Protein AF-A0A953KDL8-F1 (afdb_monomer)

Foldseek 3Di:
DVVVVVVVVVVVVVVVVVVVVVVVVCVVDVPPPVVVVVVVVVVVVVVVVVVVVVVVVVVVVVVVVVVVVVVVVVVVVVVVVVVVVVVVVVVVVVVVVVVVVPPCPDPPDDPPPPPDDDDDDDDDDDDDDDDDDDDDPPPDDDDDPDDDDDDDDDDDDDDDDDDDDDDDDPQDAPPVRHGPPPDDDDDDDPDDDDDDDDVVPPPPDDDDDDPDDPVVLLVVLLVVLLVCLVVVHDLVVSCVVSVDDSVVSVVSNVVSVVVVVVVVVVVVCVVPDPPPPPPDPPDDDPDDPDDPPDDDDDPDDPDDDDDD

Radius of gyration: 42.67 Å; Cα contacts (8 Å, |Δi|>4): 37; chains: 1; bounding box: 129×71×112 Å

Solvent-accessible surface area (backbone atoms only — not comparable to full-atom values): 20533 Å² total; per-residue (Å²): 115,69,70,62,56,55,52,51,52,52,51,53,52,52,50,52,50,51,51,49,49,51,52,51,49,52,68,74,53,77,70,66,69,65,59,50,53,53,49,50,49,50,52,51,50,50,52,53,49,49,52,49,51,52,51,52,52,49,54,51,49,53,51,51,53,50,52,49,52,51,50,55,48,52,52,52,53,49,53,53,49,50,56,50,50,53,52,53,51,51,55,50,49,53,51,50,51,51,58,70,70,52,68,82,72,75,94,77,80,85,88,82,79,88,78,88,81,76,92,73,86,78,78,91,74,80,90,75,86,85,75,80,85,73,85,80,78,78,79,74,82,80,76,83,83,80,75,86,76,83,85,78,88,74,83,89,79,87,81,82,93,77,94,79,81,95,78,77,86,75,80,62,56,48,100,83,72,47,78,62,74,80,75,76,76,83,77,84,73,85,77,78,88,76,84,90,83,68,75,85,76,72,75,81,79,82,89,82,86,75,97,55,59,72,70,55,54,52,53,54,44,52,52,53,47,50,52,41,52,74,72,66,56,56,69,70,60,48,31,73,72,59,72,51,58,70,67,60,52,52,52,50,51,52,52,51,54,51,50,52,51,51,50,51,51,51,53,52,51,61,73,66,50,77,82,74,78,74,74,75,74,78,76,81,77,88,76,76,81,81,70,93,79,75,76,91,81,76,87,76,82,78,80,80,80,84,84,130

pLDDT: mean 73.72, std 20.95, range [39.28, 98.56]

Secondary structure (DSSP, 8-state):
-HHHHHHHHHHHHHHHHHHHHHHHHHHH----HHHHHHHHHHHHHHHHHHHHHHHHHHHHHHHHHHHHHHHHHHHHHHHHHHHHHHHHHHHHHHHHHHHHHS------SSSSSSS------------------------PPPPP---PPP----------------------B-TTS-B-----------PPPPPP-SGGGTTTS--------HHHHHHHHHHHHHHHHHTT--HHHHHHHH---HHHHHHHHHHHHHHHHHHHHHHHHHHTS------PPP---TTPPP-TTS--------------

Nearest PDB structures (foldseek):
  2rn7-assembly1_A  TM=2.998E-01  e=9.753E+00  Shigella flexneri

Structure (mmCIF, N/CA/C/O backbone):
data_AF-A0A953KDL8-F1
#
_entry.id   AF-A0A953KDL8-F1
#
loop_
_atom_site.group_PDB
_atom_site.id
_atom_site.type_symbol
_atom_site.label_atom_id
_atom_site.label_alt_id
_atom_site.label_comp_id
_atom_site.label_asym_id
_atom_site.label_entity_id
_atom_site.label_seq_id
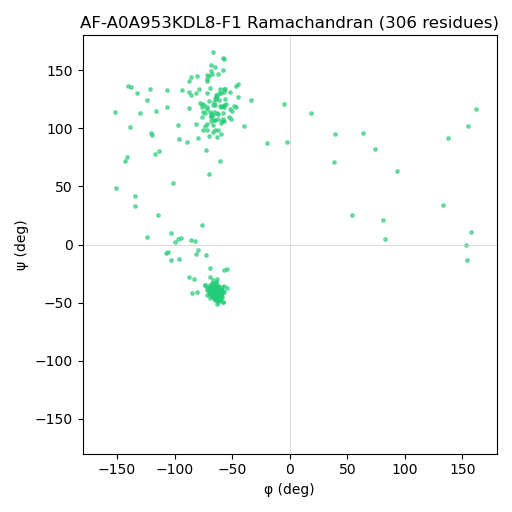_atom_site.pdbx_PDB_ins_code
_atom_site.Cartn_x
_atom_site.Cartn_y
_atom_site.Cartn_z
_atom_site.occupancy
_atom_site.B_iso_or_equiv
_atom_site.auth_seq_id
_atom_site.auth_comp_id
_atom_site.auth_asym_id
_atom_site.auth_atom_id
_atom_site.pdbx_PDB_model_num
ATOM 1 N N . MET A 1 1 ? 69.764 1.158 -28.272 1.00 66.81 1 MET A N 1
ATOM 2 C CA . MET A 1 1 ? 68.729 2.183 -28.008 1.00 66.81 1 MET A CA 1
ATOM 3 C C . MET A 1 1 ? 67.891 2.470 -29.250 1.00 66.81 1 MET A C 1
ATOM 5 O O . MET A 1 1 ? 66.681 2.552 -29.115 1.00 66.81 1 MET A O 1
ATOM 9 N N . GLU A 1 2 ? 68.480 2.469 -30.449 1.00 82.69 2 GLU A N 1
ATOM 10 C CA . GLU A 1 2 ? 67.776 2.738 -31.720 1.00 82.69 2 GLU A CA 1
ATOM 11 C C . GLU A 1 2 ? 66.586 1.803 -32.025 1.00 82.69 2 GLU A C 1
ATOM 13 O O . GLU A 1 2 ? 65.555 2.248 -32.517 1.00 82.69 2 GLU A O 1
ATOM 18 N N . GLN A 1 3 ? 66.655 0.515 -31.664 1.00 86.00 3 GLN A N 1
ATOM 19 C CA . GLN A 1 3 ? 65.545 -0.424 -31.908 1.00 86.00 3 GLN A CA 1
ATOM 20 C C . GLN A 1 3 ? 64.256 -0.068 -31.148 1.00 86.00 3 GLN A C 1
ATOM 22 O O . GLN A 1 3 ? 63.163 -0.345 -31.631 1.00 86.00 3 GLN A O 1
ATOM 27 N N . ILE A 1 4 ? 64.362 0.565 -29.976 1.00 87.19 4 ILE A N 1
ATOM 28 C CA . ILE A 1 4 ? 63.191 0.931 -29.164 1.00 87.19 4 ILE A CA 1
ATOM 29 C C . ILE A 1 4 ? 62.457 2.122 -29.794 1.00 87.19 4 ILE A C 1
ATOM 31 O O . ILE A 1 4 ? 61.229 2.184 -29.757 1.00 87.19 4 ILE A O 1
ATOM 35 N N . GLU A 1 5 ? 63.194 3.048 -30.405 1.00 89.75 5 GLU A N 1
ATOM 36 C CA . GLU A 1 5 ? 62.628 4.224 -31.073 1.00 89.75 5 GLU A CA 1
ATOM 37 C C . GLU A 1 5 ? 61.912 3.843 -32.371 1.00 89.75 5 GLU A C 1
ATOM 39 O O . GLU A 1 5 ? 60.808 4.322 -32.630 1.00 89.75 5 GLU A O 1
ATOM 44 N N . ILE A 1 6 ? 62.472 2.894 -33.129 1.00 92.56 6 ILE A N 1
ATOM 45 C CA . ILE A 1 6 ? 61.852 2.373 -34.355 1.00 92.56 6 ILE A CA 1
ATOM 46 C C . ILE A 1 6 ? 60.517 1.677 -34.047 1.00 92.56 6 ILE A C 1
ATOM 48 O O . ILE A 1 6 ? 59.534 1.875 -34.762 1.00 92.56 6 ILE A O 1
ATOM 52 N N . ILE A 1 7 ? 60.447 0.897 -32.962 1.00 94.94 7 ILE A N 1
ATOM 53 C CA . ILE A 1 7 ? 59.210 0.201 -32.571 1.00 94.94 7 ILE A CA 1
ATOM 54 C C . ILE A 1 7 ? 58.126 1.198 -32.135 1.00 94.94 7 ILE A C 1
ATOM 56 O O . ILE A 1 7 ? 56.967 1.029 -32.511 1.00 94.94 7 ILE A O 1
ATOM 60 N N . LYS A 1 8 ? 58.483 2.261 -31.401 1.00 92.94 8 LYS A N 1
ATOM 61 C CA . LYS A 1 8 ? 57.526 3.317 -31.020 1.00 92.94 8 LYS A CA 1
ATOM 62 C C . LYS A 1 8 ? 56.940 4.020 -32.244 1.00 92.94 8 LYS A C 1
ATOM 64 O O . LYS A 1 8 ? 55.723 4.135 -32.348 1.00 92.94 8 LYS A O 1
ATOM 69 N N . LEU A 1 9 ? 57.788 4.389 -33.206 1.00 95.31 9 LEU A N 1
ATOM 70 C CA . LEU A 1 9 ? 57.345 5.018 -34.451 1.00 95.31 9 LEU A CA 1
ATOM 71 C C . LEU A 1 9 ? 56.371 4.116 -35.230 1.00 95.31 9 LEU A C 1
ATOM 73 O O . LEU A 1 9 ? 55.361 4.588 -35.746 1.00 95.31 9 LEU A O 1
ATOM 77 N N . ALA A 1 10 ? 56.641 2.809 -35.293 1.00 94.81 10 ALA A N 1
ATOM 78 C CA . ALA A 1 10 ? 55.764 1.859 -35.975 1.00 94.81 10 ALA A CA 1
ATOM 79 C C . ALA A 1 10 ? 54.379 1.747 -35.307 1.00 94.81 10 ALA A C 1
ATOM 81 O O . ALA A 1 10 ? 53.360 1.657 -35.999 1.00 94.81 10 ALA A O 1
ATOM 82 N N . ILE A 1 11 ? 54.325 1.789 -33.972 1.00 95.94 11 ILE A N 1
ATOM 83 C CA . ILE A 1 11 ? 53.065 1.782 -33.215 1.00 95.94 11 ILE A CA 1
ATOM 84 C C . ILE A 1 11 ? 52.273 3.067 -33.484 1.00 95.94 11 ILE A C 1
ATOM 86 O O . ILE A 1 11 ? 51.086 2.996 -33.790 1.00 95.94 11 ILE A O 1
ATOM 90 N N . ASP A 1 12 ? 52.923 4.229 -33.468 1.00 95.81 12 ASP A N 1
ATOM 91 C CA . ASP A 1 12 ? 52.238 5.504 -33.704 1.00 95.81 12 ASP A CA 1
ATOM 92 C C . ASP A 1 12 ? 51.696 5.609 -35.138 1.00 95.81 12 ASP A C 1
ATOM 94 O O . ASP A 1 12 ? 50.563 6.048 -35.353 1.00 95.81 12 ASP A O 1
ATOM 98 N N . VAL A 1 13 ? 52.456 5.134 -36.130 1.00 96.31 13 VAL A N 1
ATOM 99 C CA . VAL A 1 13 ? 52.016 5.111 -37.535 1.00 96.31 13 VAL A CA 1
ATOM 100 C C . VAL A 1 13 ? 50.843 4.151 -37.735 1.00 96.31 13 VAL A C 1
ATOM 102 O O . VAL A 1 13 ? 49.876 4.500 -38.413 1.00 96.31 13 VAL A O 1
ATOM 105 N N . THR A 1 14 ? 50.881 2.959 -37.135 1.00 96.06 14 THR A N 1
ATOM 106 C CA . THR A 1 14 ? 49.761 2.005 -37.226 1.00 96.06 14 THR A CA 1
ATOM 107 C C . THR A 1 14 ? 48.514 2.519 -36.508 1.00 96.06 14 THR A C 1
ATOM 109 O O . THR A 1 14 ? 47.402 2.363 -37.023 1.00 96.06 14 THR A O 1
ATOM 112 N N . LEU A 1 15 ? 48.679 3.218 -35.384 1.00 95.94 15 LEU A N 1
ATOM 113 C CA . LEU A 1 15 ? 47.581 3.854 -34.664 1.00 95.94 15 LEU A CA 1
ATOM 114 C C . LEU A 1 15 ? 46.963 4.989 -35.491 1.00 95.94 15 LEU A C 1
ATOM 116 O O . LEU A 1 15 ? 45.746 5.003 -35.680 1.00 95.94 15 LEU A O 1
ATOM 120 N N . ALA A 1 16 ? 47.782 5.856 -36.092 1.00 96.12 16 ALA A N 1
ATOM 121 C CA . ALA A 1 16 ? 47.316 6.906 -36.997 1.00 96.12 16 ALA A CA 1
ATOM 122 C C . ALA A 1 16 ? 46.578 6.334 -38.220 1.00 96.12 16 ALA A C 1
ATOM 124 O O . ALA A 1 16 ? 45.534 6.855 -38.617 1.00 96.12 16 ALA A O 1
ATOM 125 N N . PHE A 1 17 ? 47.068 5.228 -38.788 1.00 96.94 17 PHE A N 1
ATOM 126 C CA . PHE A 1 17 ? 46.436 4.582 -39.937 1.00 96.94 17 PHE A CA 1
ATOM 127 C C . PHE A 1 17 ? 45.102 3.921 -39.572 1.00 96.94 17 PHE A C 1
ATOM 129 O O . PHE A 1 17 ? 44.131 4.037 -40.319 1.00 96.94 17 PHE A O 1
ATOM 136 N N . SER A 1 18 ? 45.015 3.272 -38.406 1.00 95.00 18 SER A N 1
ATOM 137 C CA . SER A 1 18 ? 43.762 2.681 -37.920 1.00 95.00 18 SER A CA 1
ATOM 138 C C . SER A 1 18 ? 42.707 3.746 -37.604 1.00 95.00 18 SER A C 1
ATOM 140 O O . SER A 1 18 ? 41.543 3.577 -37.972 1.00 95.00 18 SER A O 1
ATOM 142 N N . LEU A 1 19 ? 43.119 4.881 -37.026 1.00 95.31 19 LEU A N 1
ATOM 143 C CA . LEU A 1 19 ? 42.255 6.035 -36.786 1.00 95.31 19 LEU A CA 1
ATOM 144 C C . LEU A 1 19 ? 41.773 6.643 -38.110 1.00 95.31 19 LEU A C 1
ATOM 146 O O . LEU A 1 19 ? 40.578 6.872 -38.292 1.00 95.31 19 LEU A O 1
ATOM 150 N N . GLY A 1 20 ? 42.686 6.840 -39.065 1.00 96.00 20 GLY A N 1
ATOM 151 C CA . GLY A 1 20 ? 42.367 7.337 -40.401 1.00 96.00 20 GLY A CA 1
ATOM 152 C C . GLY A 1 20 ? 41.395 6.421 -41.143 1.00 96.00 20 GLY A C 1
ATOM 153 O O . GLY A 1 20 ? 40.422 6.901 -41.723 1.00 96.00 20 GLY A O 1
ATOM 154 N N . TYR A 1 21 ? 41.598 5.104 -41.064 1.00 94.62 21 TYR A N 1
ATOM 155 C CA . TYR A 1 21 ? 40.696 4.111 -41.643 1.00 94.62 21 TYR A CA 1
ATOM 156 C C . TYR A 1 21 ? 39.319 4.116 -40.971 1.00 94.62 21 TYR A C 1
ATOM 158 O O . TYR A 1 21 ? 38.309 4.037 -41.668 1.00 94.62 21 TYR A O 1
ATOM 166 N N . LEU A 1 22 ? 39.250 4.252 -39.643 1.00 86.69 22 LEU A N 1
ATOM 167 C CA . LEU A 1 22 ? 37.987 4.349 -38.911 1.00 86.69 22 LEU A CA 1
ATOM 168 C C . LEU A 1 22 ? 37.210 5.611 -39.312 1.00 86.69 22 LEU A C 1
ATOM 170 O O . LEU A 1 22 ? 36.024 5.521 -39.627 1.00 86.69 22 LEU A O 1
ATOM 174 N N . CYS A 1 23 ? 37.886 6.759 -39.398 1.00 89.69 23 CYS A N 1
ATOM 175 C CA . CYS A 1 23 ? 37.302 8.008 -39.885 1.00 89.69 23 CYS A CA 1
ATOM 176 C C . CYS A 1 23 ? 36.815 7.874 -41.334 1.00 89.69 23 CYS A C 1
ATOM 178 O O . CYS A 1 23 ? 35.668 8.197 -41.629 1.00 89.69 23 CYS A O 1
ATOM 180 N N . LEU A 1 24 ? 37.631 7.326 -42.240 1.00 91.50 24 LEU A N 1
ATOM 181 C CA . LEU A 1 24 ? 37.232 7.087 -43.631 1.00 91.50 24 LEU A CA 1
ATOM 182 C C . LEU A 1 24 ? 36.053 6.119 -43.741 1.00 91.50 24 LEU A C 1
ATOM 184 O O . LEU A 1 24 ? 35.163 6.332 -44.559 1.00 91.50 24 LEU A O 1
ATOM 188 N N . ARG A 1 25 ? 36.014 5.072 -42.913 1.00 84.31 25 ARG A N 1
ATOM 189 C CA . ARG A 1 25 ? 34.905 4.116 -42.865 1.00 84.31 25 ARG A CA 1
ATOM 190 C C . ARG A 1 25 ? 33.617 4.772 -42.363 1.00 84.31 25 ARG A C 1
ATOM 192 O O . ARG A 1 25 ? 32.561 4.489 -42.923 1.00 84.31 25 ARG A O 1
ATOM 199 N N . LEU A 1 26 ? 33.709 5.661 -41.373 1.00 79.06 26 LEU A N 1
ATOM 200 C CA . LEU A 1 26 ? 32.586 6.460 -40.869 1.00 79.06 26 LEU A CA 1
ATOM 201 C C . LEU A 1 26 ? 32.072 7.462 -41.913 1.00 79.06 26 LEU A C 1
ATOM 203 O O . LEU A 1 26 ? 30.863 7.625 -42.047 1.00 79.06 26 LEU A O 1
ATOM 207 N N . LEU A 1 27 ? 32.962 8.089 -42.691 1.00 83.38 27 LEU A N 1
ATOM 208 C CA . LEU A 1 27 ? 32.565 8.992 -43.778 1.00 83.38 27 LEU A CA 1
ATOM 209 C C . LEU A 1 27 ? 31.972 8.245 -44.981 1.00 83.38 27 LEU A C 1
ATOM 211 O O . LEU A 1 27 ? 31.052 8.743 -45.623 1.00 83.38 27 LEU A O 1
ATOM 215 N N . ARG A 1 28 ? 32.514 7.069 -45.318 1.00 84.19 28 ARG A N 1
ATOM 216 C CA . ARG A 1 28 ? 32.158 6.333 -46.540 1.00 84.19 28 ARG A CA 1
ATOM 217 C C . ARG A 1 28 ? 30.891 5.495 -46.393 1.00 84.19 28 ARG A C 1
ATOM 219 O O . ARG A 1 28 ? 30.180 5.324 -47.376 1.00 84.19 28 ARG A O 1
ATOM 226 N N . ASN A 1 29 ? 30.594 5.023 -45.183 1.00 61.50 29 ASN A N 1
ATOM 227 C CA . ASN A 1 29 ? 29.337 4.358 -44.852 1.00 61.50 29 ASN A CA 1
ATOM 228 C C . ASN A 1 29 ? 28.576 5.184 -43.806 1.00 61.50 29 ASN A C 1
ATOM 230 O O . ASN A 1 29 ? 28.569 4.819 -42.626 1.00 61.50 29 ASN A O 1
ATOM 234 N N . PRO A 1 30 ? 27.910 6.281 -44.208 1.00 60.47 30 PRO A N 1
ATOM 235 C CA . PRO A 1 30 ? 26.973 6.963 -43.342 1.00 60.47 30 PRO A CA 1
ATOM 236 C C . PRO A 1 30 ? 25.716 6.093 -43.229 1.00 60.47 30 PRO A C 1
ATOM 238 O O . PRO A 1 30 ? 24.698 6.340 -43.868 1.00 60.47 30 PRO A O 1
ATOM 241 N N . SER A 1 31 ? 25.754 5.084 -42.363 1.00 56.41 31 SER A N 1
ATOM 242 C CA . SER A 1 31 ? 24.556 4.407 -41.864 1.00 56.41 31 SER A CA 1
ATOM 243 C C . SER A 1 31 ? 24.157 4.867 -40.443 1.00 56.41 31 SER A C 1
ATOM 245 O O . SER A 1 31 ? 23.984 4.011 -39.580 1.00 56.41 31 SER A O 1
ATOM 247 N N . PRO A 1 32 ? 23.983 6.181 -40.146 1.00 56.47 32 PRO A N 1
ATOM 248 C CA . PRO A 1 32 ? 23.439 6.654 -38.867 1.00 56.47 32 PRO A CA 1
ATOM 249 C C . PRO A 1 32 ? 21.894 6.702 -38.834 1.00 56.47 32 PRO A C 1
ATOM 251 O O . PRO A 1 32 ? 21.308 7.184 -37.868 1.00 56.47 32 PRO A O 1
ATOM 254 N N . ILE A 1 33 ? 21.201 6.251 -39.888 1.00 55.09 33 ILE A N 1
ATOM 255 C CA . ILE A 1 33 ? 19.740 6.430 -40.012 1.00 55.09 33 ILE A CA 1
ATOM 256 C C . ILE A 1 33 ? 18.949 5.291 -39.340 1.00 55.09 33 ILE A C 1
ATOM 258 O O . ILE A 1 33 ? 17.837 5.520 -38.870 1.00 55.09 33 ILE A O 1
ATOM 262 N N . SER A 1 34 ? 19.500 4.077 -39.238 1.00 55.56 34 SER A N 1
ATOM 263 C CA . SER A 1 34 ? 18.819 2.966 -38.551 1.00 55.56 34 SER A CA 1
ATOM 264 C C . SER A 1 34 ? 18.977 3.035 -37.031 1.00 55.56 34 SER A C 1
ATOM 266 O O . SER A 1 34 ? 17.994 2.869 -36.314 1.00 55.56 34 SER A O 1
ATOM 268 N N . THR A 1 35 ? 20.171 3.376 -36.534 1.00 63.88 35 THR A N 1
ATOM 269 C CA . THR A 1 35 ? 20.414 3.532 -35.091 1.00 63.88 35 THR A CA 1
ATOM 270 C C . THR A 1 35 ? 19.662 4.724 -34.509 1.00 63.88 35 THR A C 1
ATOM 272 O O . THR A 1 35 ? 19.198 4.645 -33.380 1.00 63.88 35 THR A O 1
ATOM 275 N N . SER A 1 36 ? 19.463 5.809 -35.266 1.00 76.44 36 SER A N 1
ATOM 276 C CA . SER A 1 36 ? 18.696 6.961 -34.775 1.00 76.44 36 SER A CA 1
ATOM 277 C C . SER A 1 36 ? 17.216 6.640 -34.549 1.00 76.44 36 SER A C 1
ATOM 279 O O . SER A 1 36 ? 16.646 7.126 -33.577 1.00 76.44 36 SER A O 1
ATOM 281 N N . ARG A 1 37 ? 16.600 5.776 -35.370 1.00 80.44 37 ARG A N 1
ATOM 282 C CA . ARG A 1 37 ? 15.213 5.323 -35.152 1.00 80.44 37 ARG A CA 1
ATOM 283 C C . ARG A 1 37 ? 15.083 4.410 -33.939 1.00 80.44 37 ARG A C 1
ATOM 285 O O . ARG A 1 37 ? 14.147 4.571 -33.162 1.00 80.44 37 ARG A O 1
ATOM 292 N N . GLU A 1 38 ? 16.014 3.479 -33.757 1.00 84.94 38 GLU A N 1
ATOM 293 C CA . GLU A 1 38 ? 16.034 2.612 -32.571 1.00 84.94 38 GLU A CA 1
ATOM 294 C C . GLU A 1 38 ? 16.299 3.414 -31.294 1.00 84.94 38 GLU A C 1
ATOM 296 O O . GLU A 1 38 ? 15.612 3.217 -30.294 1.00 84.94 38 GLU A O 1
ATOM 301 N N . LEU A 1 39 ? 17.221 4.380 -31.339 1.00 87.94 39 LEU A N 1
ATOM 302 C CA . LEU A 1 39 ? 17.479 5.297 -30.229 1.00 87.94 39 LEU A CA 1
ATOM 303 C C . LEU A 1 39 ? 16.261 6.170 -29.918 1.00 87.94 39 LEU A C 1
ATOM 305 O O . LEU A 1 39 ? 15.927 6.322 -28.751 1.00 87.94 39 LEU A O 1
ATOM 309 N N . GLN A 1 40 ? 15.552 6.681 -30.929 1.00 90.81 40 GLN A N 1
ATOM 310 C CA . GLN A 1 40 ? 14.301 7.420 -30.726 1.00 90.81 40 GLN A CA 1
ATOM 311 C C . GLN A 1 40 ? 13.203 6.542 -30.117 1.00 90.81 40 GLN A C 1
ATOM 313 O O . GLN A 1 40 ? 12.458 7.003 -29.254 1.00 90.81 40 GLN A O 1
ATOM 318 N N . HIS A 1 41 ? 13.105 5.275 -30.527 1.00 93.94 41 HIS A N 1
ATOM 319 C CA . HIS A 1 41 ? 12.150 4.336 -29.942 1.00 93.94 41 HIS A CA 1
ATOM 320 C C . HIS A 1 41 ? 12.499 4.016 -28.482 1.00 93.94 41 HIS A C 1
ATOM 322 O O . HIS A 1 41 ? 11.619 4.015 -27.622 1.00 93.94 41 HIS A O 1
ATOM 328 N N . LEU A 1 42 ? 13.780 3.786 -28.180 1.00 95.00 42 LEU A N 1
ATOM 329 C CA . LEU A 1 42 ? 14.258 3.585 -26.812 1.00 95.00 42 LEU A CA 1
ATOM 330 C C . LEU A 1 42 ? 14.033 4.828 -25.952 1.00 95.00 42 LEU A C 1
ATOM 332 O O . LEU A 1 42 ? 13.540 4.713 -24.836 1.00 95.00 42 LEU A O 1
ATOM 336 N N . GLU A 1 43 ? 14.322 6.015 -26.475 1.00 94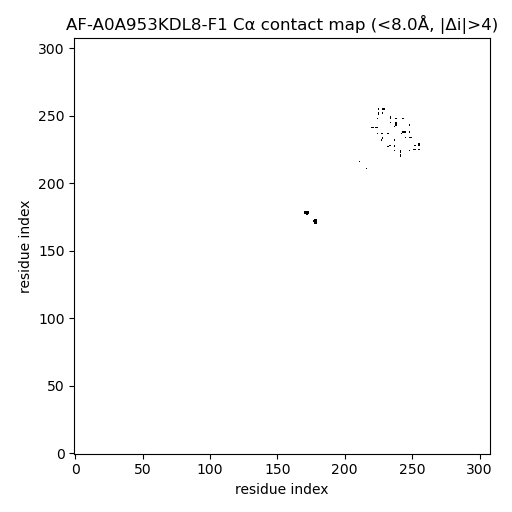.94 43 GLU A N 1
ATOM 337 C CA . GLU A 1 43 ? 14.075 7.276 -25.782 1.00 94.94 43 GLU A CA 1
ATOM 338 C C . GLU A 1 43 ? 12.579 7.478 -25.508 1.00 94.94 43 GLU A C 1
ATOM 340 O O . GLU A 1 43 ? 12.198 7.821 -24.389 1.00 94.94 43 GLU A O 1
ATOM 345 N N . GLY A 1 44 ? 11.717 7.198 -26.490 1.00 97.12 44 GLY A N 1
ATOM 346 C CA . GLY A 1 44 ? 10.266 7.228 -26.318 1.00 97.12 44 GLY A CA 1
ATOM 347 C C . GLY A 1 44 ? 9.787 6.241 -25.252 1.00 97.12 44 GLY A C 1
ATOM 348 O O . GLY A 1 44 ? 9.001 6.606 -24.378 1.00 97.12 44 GLY A O 1
ATOM 349 N N . SER A 1 45 ? 10.317 5.016 -25.265 1.00 97.56 45 SER A N 1
ATOM 350 C CA . SER A 1 45 ? 10.013 3.996 -24.260 1.00 97.56 45 SER A CA 1
ATOM 351 C C . SER A 1 45 ? 10.474 4.408 -22.861 1.00 97.56 45 SER A C 1
ATOM 353 O O . SER A 1 45 ? 9.744 4.194 -21.897 1.00 97.56 45 SER A O 1
ATOM 355 N N . LEU A 1 46 ? 11.660 5.009 -22.733 1.00 96.12 46 LEU A N 1
ATOM 356 C CA . LEU A 1 46 ? 12.182 5.490 -21.454 1.00 96.12 46 LEU A CA 1
ATOM 357 C C . LEU A 1 46 ? 11.348 6.652 -20.915 1.00 96.12 46 LEU A C 1
ATOM 359 O O . LEU A 1 46 ? 10.994 6.646 -19.740 1.00 96.12 46 LEU A O 1
ATOM 363 N N . ARG A 1 47 ? 10.972 7.614 -21.766 1.00 97.56 47 ARG A N 1
ATOM 364 C CA . ARG A 1 47 ? 10.086 8.721 -21.375 1.00 97.56 47 ARG A CA 1
ATOM 365 C C . ARG A 1 47 ? 8.722 8.207 -20.922 1.00 97.56 47 ARG A C 1
ATOM 367 O O . ARG A 1 47 ? 8.263 8.593 -19.855 1.00 97.56 47 ARG A O 1
ATOM 374 N N . SER A 1 48 ? 8.125 7.273 -21.665 1.00 97.88 48 SER A N 1
ATOM 375 C CA . SER A 1 48 ? 6.854 6.652 -21.275 1.00 97.88 48 SER A CA 1
ATOM 376 C C . SER A 1 48 ? 6.959 5.900 -19.947 1.00 97.88 48 SER A C 1
ATOM 378 O O . SER A 1 48 ? 6.029 5.953 -19.147 1.00 97.88 48 SER A O 1
ATOM 380 N N . LEU A 1 49 ? 8.070 5.201 -19.700 1.00 97.94 49 LEU A N 1
ATOM 381 C CA . LEU A 1 49 ? 8.286 4.482 -18.445 1.00 97.94 49 LEU A CA 1
ATOM 382 C C . LEU A 1 49 ? 8.458 5.445 -17.264 1.00 97.94 49 LEU A C 1
ATOM 384 O O . LEU A 1 49 ? 7.936 5.187 -16.183 1.00 97.94 49 LEU A O 1
ATOM 388 N N . ILE A 1 50 ? 9.153 6.566 -17.469 1.00 98.00 50 ILE A N 1
ATOM 389 C CA . ILE A 1 50 ? 9.296 7.627 -16.464 1.00 98.00 50 ILE A CA 1
ATOM 390 C C . ILE A 1 50 ? 7.935 8.274 -16.175 1.00 98.00 50 ILE A C 1
ATOM 392 O O . ILE A 1 50 ? 7.585 8.476 -15.012 1.00 98.00 50 ILE A O 1
ATOM 396 N N . ASP A 1 51 ? 7.134 8.554 -17.200 1.00 98.44 51 ASP A N 1
ATOM 397 C CA . ASP A 1 51 ? 5.789 9.107 -17.028 1.00 98.44 51 ASP A CA 1
ATOM 398 C C . ASP A 1 51 ? 4.873 8.138 -16.267 1.00 98.44 51 ASP A C 1
ATOM 400 O O . ASP A 1 51 ? 4.138 8.552 -15.370 1.00 98.44 51 ASP A O 1
ATOM 404 N N . GLU A 1 52 ? 4.952 6.839 -16.551 1.00 98.38 52 GLU A N 1
ATOM 405 C CA . GLU A 1 52 ? 4.183 5.828 -15.823 1.00 98.38 52 GLU A CA 1
ATOM 406 C C . GLU A 1 52 ? 4.655 5.691 -14.368 1.00 98.38 52 GLU A C 1
ATOM 408 O O . GLU A 1 52 ? 3.845 5.693 -13.440 1.00 98.38 52 GLU A O 1
ATOM 413 N N . ALA A 1 53 ? 5.971 5.667 -14.138 1.00 97.75 53 ALA A N 1
ATOM 414 C CA . ALA A 1 53 ? 6.543 5.617 -12.796 1.00 97.75 53 ALA A CA 1
ATOM 415 C C . ALA A 1 53 ? 6.172 6.857 -11.968 1.00 97.75 53 ALA A C 1
ATOM 417 O O . ALA A 1 53 ? 5.841 6.741 -10.788 1.00 97.75 53 ALA A O 1
ATOM 418 N N . THR A 1 54 ? 6.171 8.047 -12.575 1.00 98.44 54 THR A N 1
ATOM 419 C CA . THR A 1 54 ? 5.775 9.285 -11.888 1.00 98.44 54 THR A CA 1
ATOM 420 C C . THR A 1 54 ? 4.277 9.329 -11.597 1.00 98.44 54 THR A C 1
ATOM 422 O O . THR A 1 54 ? 3.889 9.776 -10.516 1.00 98.44 54 THR A O 1
ATOM 425 N N . ARG A 1 55 ? 3.420 8.827 -12.496 1.00 98.12 55 ARG A N 1
ATOM 426 C CA . ARG A 1 55 ? 1.974 8.683 -12.246 1.00 98.12 55 ARG A CA 1
ATOM 427 C C . ARG A 1 55 ? 1.688 7.689 -11.126 1.00 98.12 55 ARG A C 1
ATOM 429 O O . ARG A 1 55 ? 0.950 8.025 -10.202 1.00 98.12 55 ARG A O 1
ATOM 436 N N . SER A 1 56 ? 2.311 6.514 -11.173 1.00 98.00 56 SER A N 1
ATOM 437 C CA . SER A 1 56 ? 2.203 5.491 -10.129 1.00 98.00 56 SER A CA 1
ATOM 438 C C . SER A 1 56 ? 2.697 6.018 -8.776 1.00 98.00 56 SER A C 1
ATOM 440 O O . SER A 1 56 ? 2.006 5.893 -7.765 1.00 98.00 56 SER A O 1
ATOM 442 N N . GLY A 1 57 ? 3.831 6.726 -8.766 1.00 98.06 57 GLY A N 1
ATOM 443 C CA . GLY A 1 57 ? 4.367 7.372 -7.568 1.00 98.06 57 GLY A CA 1
ATOM 444 C C . GLY A 1 57 ? 3.414 8.406 -6.963 1.00 98.06 57 GLY A C 1
ATOM 445 O O . GLY A 1 57 ? 3.211 8.413 -5.750 1.00 98.06 57 GLY A O 1
ATOM 446 N N . ARG A 1 58 ? 2.768 9.239 -7.792 1.00 98.38 58 ARG A N 1
ATOM 447 C CA . ARG A 1 58 ? 1.743 10.191 -7.325 1.00 98.38 58 ARG A CA 1
ATOM 448 C C . ARG A 1 58 ? 0.523 9.477 -6.749 1.00 98.38 58 ARG A C 1
ATOM 450 O O . ARG A 1 58 ? 0.093 9.829 -5.659 1.00 98.38 58 ARG A O 1
ATOM 457 N N . ALA A 1 59 ? 0.021 8.445 -7.424 1.00 97.75 59 ALA A N 1
ATOM 458 C CA . ALA A 1 59 ? -1.129 7.679 -6.948 1.00 97.75 59 ALA A CA 1
ATOM 459 C C . ALA A 1 59 ? -0.862 7.004 -5.590 1.00 97.75 59 ALA A C 1
ATOM 461 O O . ALA A 1 59 ? -1.719 7.033 -4.706 1.00 97.75 59 ALA A O 1
ATOM 462 N N . LEU A 1 60 ? 0.332 6.434 -5.397 1.00 97.75 60 LEU A N 1
ATOM 463 C CA . LEU A 1 60 ? 0.744 5.861 -4.113 1.00 97.75 60 LEU A CA 1
ATOM 464 C C . LEU A 1 60 ? 0.877 6.929 -3.026 1.00 97.75 60 LEU A C 1
ATOM 466 O O . LEU A 1 60 ? 0.419 6.717 -1.904 1.00 97.75 60 LEU A O 1
ATOM 470 N N . ASN A 1 61 ? 1.459 8.084 -3.351 1.00 98.38 61 ASN A N 1
ATOM 471 C CA . ASN A 1 61 ? 1.566 9.191 -2.408 1.00 98.38 61 ASN A CA 1
ATOM 472 C C . ASN A 1 61 ? 0.180 9.693 -1.968 1.00 98.38 61 ASN A C 1
ATOM 474 O O . ASN A 1 61 ? -0.061 9.865 -0.777 1.00 98.38 61 ASN A O 1
ATOM 478 N N . ASP A 1 62 ? -0.764 9.830 -2.900 1.00 98.25 62 ASP A N 1
ATOM 479 C CA . ASP A 1 62 ? -2.142 10.219 -2.588 1.00 98.25 62 ASP A CA 1
ATOM 480 C C . ASP A 1 62 ? -2.834 9.190 -1.679 1.00 98.25 62 ASP A C 1
ATOM 482 O O . ASP A 1 62 ? -3.572 9.557 -0.763 1.00 98.25 62 ASP A O 1
ATOM 486 N N . GLN A 1 63 ? -2.586 7.893 -1.890 1.00 98.00 63 GLN A N 1
ATOM 487 C CA . GLN A 1 63 ? -3.093 6.839 -1.007 1.00 98.00 63 GLN A CA 1
ATOM 488 C C . GLN A 1 63 ? -2.480 6.904 0.395 1.00 98.00 63 GLN A C 1
ATOM 490 O O . GLN A 1 63 ? -3.199 6.711 1.376 1.00 98.00 63 GLN A O 1
ATOM 495 N N . LEU A 1 64 ? -1.178 7.178 0.504 1.00 98.25 64 LEU A N 1
ATOM 496 C CA . LEU A 1 64 ? -0.505 7.339 1.794 1.00 98.25 64 LEU A CA 1
ATOM 497 C C . LEU A 1 64 ? -1.053 8.540 2.560 1.00 98.25 64 LEU A C 1
ATOM 499 O O . LEU A 1 64 ? -1.368 8.400 3.738 1.00 98.25 64 LEU A O 1
ATOM 503 N N . VAL A 1 65 ? -1.251 9.674 1.884 1.00 98.50 65 VAL A N 1
ATOM 504 C CA . VAL A 1 65 ? -1.852 10.869 2.490 1.00 98.50 65 VAL A CA 1
ATOM 505 C C . VAL A 1 65 ? -3.265 10.567 2.988 1.00 98.50 65 VAL A C 1
ATOM 507 O O . VAL A 1 65 ? -3.578 10.881 4.131 1.00 98.50 65 VAL A O 1
ATOM 510 N N . ARG A 1 66 ? -4.100 9.885 2.191 1.00 98.38 66 ARG A N 1
ATOM 511 C CA . ARG A 1 66 ? -5.452 9.480 2.625 1.00 98.38 66 ARG A CA 1
ATOM 512 C C . ARG A 1 66 ? -5.418 8.570 3.852 1.00 98.38 66 ARG A C 1
ATOM 514 O O . ARG A 1 66 ? -6.140 8.805 4.815 1.00 98.38 66 ARG A O 1
ATOM 521 N N . ARG A 1 67 ? -4.543 7.559 3.852 1.00 98.12 67 ARG A N 1
ATOM 522 C CA . ARG A 1 67 ? -4.376 6.670 5.012 1.00 98.12 67 ARG A CA 1
ATOM 523 C C . ARG A 1 67 ? -3.889 7.425 6.242 1.00 98.12 67 ARG A C 1
ATOM 525 O O . ARG A 1 67 ? -4.352 7.137 7.339 1.00 98.12 67 ARG A O 1
ATOM 532 N N . GLN A 1 68 ? -2.986 8.387 6.074 1.00 98.38 68 GLN A N 1
ATOM 533 C CA . GLN A 1 68 ? -2.526 9.233 7.168 1.00 98.38 68 GLN A CA 1
ATOM 534 C C . GLN A 1 68 ? -3.680 10.056 7.747 1.00 98.38 68 GLN A C 1
ATOM 536 O O . GLN A 1 68 ? -3.884 10.029 8.957 1.00 98.38 68 GLN A O 1
ATOM 541 N N . THR A 1 69 ? -4.480 10.710 6.903 1.00 98.44 69 THR A N 1
ATOM 542 C CA . THR A 1 69 ? -5.637 11.488 7.369 1.00 98.44 69 THR A CA 1
ATOM 543 C C . THR A 1 69 ? -6.686 10.616 8.058 1.00 98.44 69 THR A C 1
ATOM 545 O O . THR A 1 69 ? -7.271 11.030 9.058 1.00 98.44 69 THR A O 1
ATOM 548 N N . ASP A 1 70 ? -6.894 9.386 7.579 1.00 98.38 70 ASP A N 1
ATOM 549 C CA . ASP A 1 70 ? -7.809 8.432 8.211 1.00 98.38 70 ASP A CA 1
ATOM 550 C C . ASP A 1 70 ? -7.292 7.993 9.591 1.00 98.38 70 ASP A C 1
ATOM 552 O O . ASP A 1 70 ? -8.061 7.940 10.551 1.00 98.38 70 ASP A O 1
ATOM 556 N N . MET A 1 71 ? -5.986 7.733 9.724 1.00 98.19 71 MET A N 1
ATOM 557 C CA . MET A 1 71 ? -5.366 7.413 11.015 1.00 98.19 71 MET A CA 1
ATOM 558 C C . MET A 1 71 ? -5.446 8.587 11.995 1.00 98.19 71 MET A C 1
ATOM 560 O O . MET A 1 71 ? -5.820 8.388 13.148 1.00 98.19 71 MET A O 1
ATOM 564 N N . GLU A 1 72 ? -5.148 9.810 11.552 1.00 98.56 72 GLU A N 1
ATOM 565 C CA . GLU A 1 72 ? -5.270 11.022 12.375 1.00 98.56 72 GLU A CA 1
ATOM 566 C C . GLU A 1 72 ? -6.708 11.215 12.873 1.00 98.56 72 GLU A C 1
ATOM 568 O O . GLU A 1 72 ? -6.938 11.506 14.051 1.00 98.56 72 GLU A O 1
ATOM 573 N N . ARG A 1 73 ? -7.694 10.964 12.006 1.00 98.50 73 ARG A N 1
ATOM 574 C CA . ARG A 1 73 ? -9.106 10.992 12.381 1.00 98.50 73 ARG A CA 1
ATOM 575 C C . ARG A 1 73 ? -9.437 9.935 13.433 1.00 98.50 73 ARG A C 1
ATOM 577 O O . ARG A 1 73 ? -10.026 10.285 14.455 1.00 98.50 73 ARG A O 1
ATOM 584 N N . LEU A 1 74 ? -9.040 8.679 13.231 1.00 98.50 74 LEU A N 1
ATOM 585 C CA . LEU A 1 74 ? -9.282 7.603 14.200 1.00 98.50 74 LEU A CA 1
ATOM 586 C C . LEU A 1 74 ? -8.636 7.900 15.558 1.00 98.50 74 LEU A C 1
ATOM 588 O O . LEU A 1 74 ? -9.261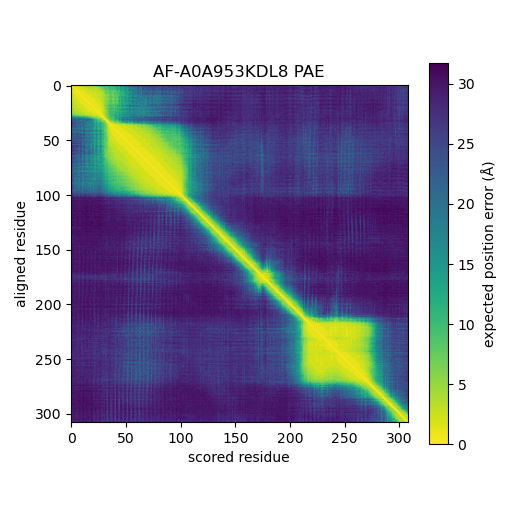 7.683 16.594 1.00 98.50 74 LEU A O 1
ATOM 592 N N . LEU A 1 75 ? -7.423 8.458 15.571 1.00 98.56 75 LEU A N 1
ATOM 593 C CA . LEU A 1 75 ? -6.758 8.885 16.804 1.00 98.56 75 LEU A CA 1
ATOM 594 C C . LEU A 1 75 ? -7.536 9.998 17.519 1.00 98.56 75 LEU A C 1
ATOM 596 O O . LEU A 1 75 ? -7.683 9.957 18.742 1.00 98.56 75 LEU A O 1
ATOM 600 N N . SER A 1 76 ? -8.082 10.962 16.772 1.00 98.50 76 SER A N 1
ATOM 601 C CA . SER A 1 76 ? -8.915 12.024 17.347 1.00 98.50 76 SER A CA 1
ATOM 602 C C . SER A 1 76 ? -10.227 11.484 17.937 1.00 98.50 76 SER A C 1
ATOM 604 O O . SER A 1 76 ? -10.623 11.878 19.036 1.00 98.50 76 SER A O 1
ATOM 606 N N . GLU A 1 77 ? -10.869 10.527 17.260 1.00 98.50 77 GLU A N 1
ATOM 607 C CA . GLU A 1 77 ? -12.089 9.865 17.733 1.00 98.50 77 GLU A CA 1
ATO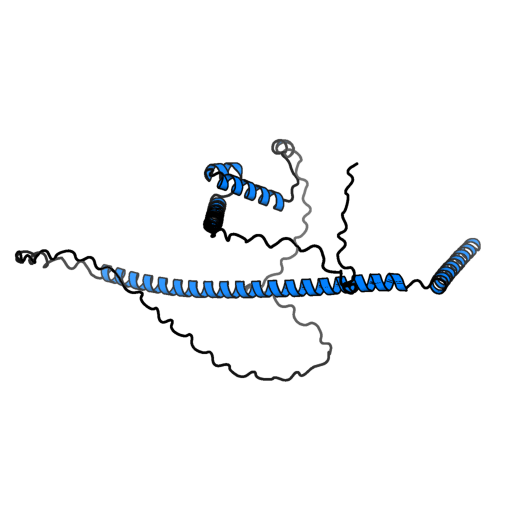M 608 C C . GLU A 1 77 ? -11.804 9.016 18.983 1.00 98.50 77 GLU A C 1
ATOM 610 O O . GLU A 1 77 ? -12.557 9.077 19.960 1.00 98.50 77 GLU A O 1
ATOM 615 N N . MET A 1 78 ? -10.675 8.300 19.004 1.00 98.25 78 MET A N 1
ATOM 616 C CA . MET A 1 78 ? -10.219 7.530 20.161 1.00 98.25 78 MET A CA 1
ATOM 617 C C . MET A 1 78 ? -9.949 8.437 21.367 1.00 98.25 78 MET A C 1
ATOM 619 O O . MET A 1 78 ? -10.486 8.176 22.443 1.00 98.25 78 MET A O 1
ATOM 623 N N . SER A 1 79 ? -9.223 9.543 21.188 1.00 98.31 79 SER A N 1
ATOM 624 C CA . SER A 1 79 ? -8.959 10.524 22.252 1.00 98.31 79 SER A CA 1
ATOM 625 C C . SER A 1 79 ? -10.250 11.155 22.796 1.00 98.31 79 SER A C 1
ATOM 627 O O . SER A 1 79 ? -10.425 11.328 24.010 1.00 98.31 79 SER A O 1
ATOM 629 N N . ALA A 1 80 ? -11.216 11.441 21.917 1.00 98.44 80 ALA A N 1
ATOM 630 C CA . ALA A 1 80 ? -12.532 11.916 22.330 1.00 98.44 80 ALA A CA 1
ATOM 631 C C . ALA A 1 80 ? -13.301 10.851 23.135 1.00 98.44 80 ALA A C 1
ATOM 633 O O . ALA A 1 80 ? -13.960 11.185 24.125 1.00 98.44 80 ALA A O 1
ATOM 634 N N . SER A 1 81 ? -13.216 9.577 22.737 1.00 98.31 81 SER A N 1
ATOM 635 C CA . SER A 1 81 ? -13.834 8.456 23.455 1.00 98.31 81 SER A CA 1
ATOM 636 C C . SER A 1 81 ? -13.196 8.234 24.832 1.00 98.31 81 SER A C 1
ATOM 638 O O . SER A 1 81 ? -13.917 8.104 25.820 1.00 98.31 81 SER A O 1
ATOM 640 N N . GLU A 1 82 ? -11.869 8.321 24.930 1.00 98.31 82 GLU A N 1
ATOM 641 C CA . GLU A 1 82 ? -11.114 8.217 26.180 1.00 98.31 82 GLU A CA 1
ATOM 642 C C . GLU A 1 82 ? -11.513 9.338 27.144 1.00 98.31 82 GLU A C 1
ATOM 644 O O . GLU A 1 82 ? -11.844 9.091 28.303 1.00 98.31 82 GLU A O 1
ATOM 649 N N . SER A 1 83 ? -11.612 10.571 26.642 1.00 98.31 83 SER A N 1
ATOM 650 C CA . SER A 1 83 ? -12.083 11.715 27.430 1.00 98.31 83 SER A CA 1
ATOM 651 C C . SER A 1 83 ? -13.502 11.510 27.975 1.00 98.31 83 SER A C 1
ATOM 653 O O . SER A 1 83 ? -13.802 11.928 29.095 1.00 98.31 83 SER A O 1
ATOM 655 N N . ARG A 1 84 ? -14.395 10.863 27.212 1.00 98.12 84 ARG A N 1
ATOM 656 C CA . ARG A 1 84 ? -15.750 10.518 27.679 1.00 98.12 84 ARG A CA 1
ATOM 657 C C . ARG A 1 84 ? -15.707 9.435 28.750 1.00 98.12 84 ARG A C 1
ATOM 659 O O . ARG A 1 84 ? -16.355 9.606 29.780 1.00 98.12 84 ARG A O 1
ATOM 666 N N . ILE A 1 85 ? -14.928 8.374 28.540 1.00 98.06 85 ILE A N 1
ATOM 667 C CA . ILE A 1 85 ? -14.752 7.292 29.518 1.00 98.06 85 ILE A CA 1
ATOM 668 C C . ILE A 1 85 ? -14.225 7.868 30.833 1.00 98.06 85 ILE A C 1
ATOM 670 O O . ILE A 1 85 ? -14.851 7.664 31.871 1.00 98.06 85 ILE A O 1
ATOM 674 N N . ASN A 1 86 ? -13.174 8.686 30.789 1.00 98.31 86 ASN A N 1
ATOM 675 C CA . ASN A 1 86 ? -12.592 9.317 31.974 1.00 98.31 86 ASN A CA 1
ATOM 676 C C . ASN A 1 86 ? -13.613 10.164 32.748 1.00 98.31 86 ASN A C 1
ATOM 678 O O . ASN A 1 86 ? -13.678 10.074 33.972 1.00 98.31 86 ASN A O 1
ATOM 682 N N . ARG A 1 87 ? -14.483 10.914 32.057 1.00 98.19 87 ARG A N 1
ATOM 683 C CA . ARG A 1 87 ? -15.587 11.646 32.708 1.00 98.19 87 ARG A CA 1
ATOM 684 C C . ARG A 1 87 ? -16.604 10.709 33.360 1.00 98.19 87 ARG A C 1
ATOM 686 O O . ARG A 1 87 ? -17.035 10.969 34.478 1.00 98.19 87 ARG A O 1
ATOM 693 N N . THR A 1 88 ? -16.992 9.625 32.685 1.00 98.25 88 THR A N 1
ATOM 694 C C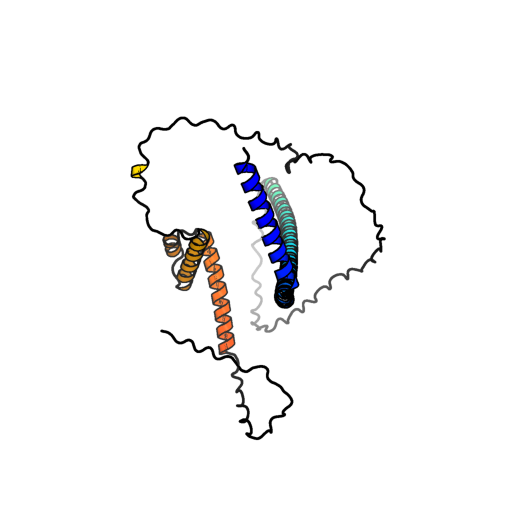A . THR A 1 88 ? -17.945 8.653 33.252 1.00 98.25 88 THR A CA 1
ATOM 695 C C . THR A 1 88 ? -17.370 7.903 34.451 1.00 98.25 88 THR A C 1
ATOM 697 O O . THR A 1 88 ? -18.087 7.680 35.424 1.00 98.25 88 THR A O 1
ATOM 700 N N . VAL A 1 89 ? -16.07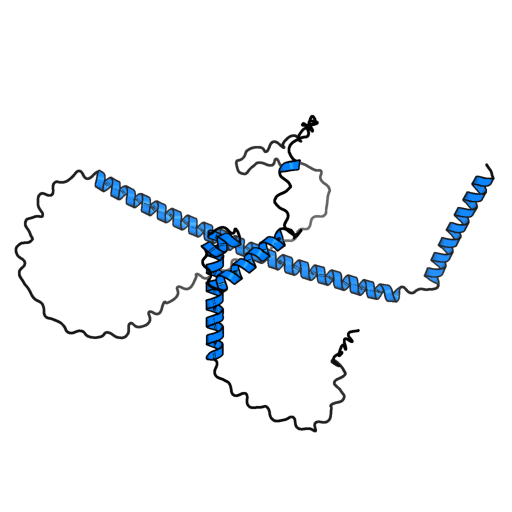6 7.575 34.422 1.00 98.38 89 VAL A N 1
ATOM 701 C CA . VAL A 1 89 ? -15.359 6.941 35.534 1.00 98.38 89 VAL A CA 1
ATOM 702 C C . VAL A 1 89 ? -15.246 7.905 36.712 1.00 98.38 89 VAL A C 1
ATOM 704 O O . VAL A 1 89 ? -15.540 7.509 37.836 1.00 98.38 89 VAL A O 1
ATOM 707 N N . ALA A 1 90 ? -14.906 9.175 36.469 1.00 98.19 90 ALA A N 1
ATOM 708 C CA . ALA A 1 90 ? -14.884 10.201 37.509 1.00 98.19 90 ALA A CA 1
ATOM 709 C C . ALA A 1 90 ? -16.259 10.351 38.184 1.00 98.19 90 ALA A C 1
ATOM 711 O O . ALA A 1 90 ? -16.354 10.233 39.402 1.00 98.19 90 ALA A O 1
ATOM 712 N N . ALA A 1 91 ? -17.336 10.476 37.401 1.00 97.75 91 ALA A N 1
ATOM 713 C CA . ALA A 1 91 ? -18.698 10.562 37.934 1.00 97.75 91 ALA A CA 1
ATOM 714 C C . ALA A 1 91 ? -19.127 9.295 38.702 1.00 97.75 91 ALA A C 1
ATOM 716 O O . ALA A 1 91 ? -19.845 9.372 39.700 1.00 97.75 91 ALA A O 1
ATOM 717 N N . ALA A 1 92 ? -18.702 8.108 38.257 1.00 97.62 92 ALA A N 1
ATOM 718 C CA . ALA A 1 92 ? -18.963 6.857 38.967 1.00 97.62 92 ALA A CA 1
ATOM 719 C C . ALA A 1 92 ? -18.203 6.784 40.300 1.00 97.62 92 ALA A C 1
ATOM 721 O O . ALA A 1 92 ? -18.768 6.341 41.300 1.00 97.62 92 ALA A O 1
ATOM 722 N N . ASN A 1 93 ? -16.952 7.248 40.329 1.00 97.50 93 ASN A N 1
ATOM 723 C CA . ASN A 1 93 ? -16.143 7.316 41.542 1.00 97.50 93 ASN A CA 1
ATOM 724 C C . ASN A 1 93 ? -16.704 8.333 42.542 1.00 97.50 93 ASN A C 1
ATOM 726 O O . ASN A 1 93 ? -16.772 8.021 43.724 1.00 97.50 93 ASN A O 1
ATOM 730 N N . GLU A 1 94 ? -17.188 9.490 42.085 1.00 96.50 94 GLU A N 1
ATOM 731 C CA . GLU A 1 94 ? -17.887 10.464 42.937 1.00 96.50 94 GLU A CA 1
ATOM 732 C C . GLU A 1 94 ? -19.144 9.862 43.580 1.00 96.50 94 GLU A C 1
ATOM 734 O O . GLU A 1 94 ? -19.369 10.032 44.775 1.00 96.50 94 GLU A O 1
ATOM 739 N N . ARG A 1 95 ? -19.943 9.093 42.824 1.00 95.00 95 ARG A N 1
ATOM 740 C CA . ARG A 1 95 ? -21.117 8.385 43.370 1.00 95.00 95 ARG A CA 1
ATOM 741 C C . ARG A 1 95 ? -20.738 7.290 44.363 1.00 95.00 95 ARG A C 1
ATOM 743 O O . ARG A 1 95 ? -21.430 7.121 45.361 1.00 95.00 95 ARG A O 1
ATOM 750 N N . ARG A 1 96 ? -19.661 6.543 44.097 1.00 95.38 96 ARG A N 1
ATOM 751 C CA . ARG A 1 96 ? -19.133 5.551 45.047 1.00 95.38 96 ARG A CA 1
ATOM 752 C C . ARG A 1 96 ? -18.672 6.221 46.337 1.00 95.38 96 ARG A C 1
ATOM 754 O O . ARG A 1 96 ? -19.084 5.786 47.402 1.00 95.38 96 ARG A O 1
ATOM 761 N N . ALA A 1 97 ? -17.915 7.312 46.232 1.00 94.81 97 ALA A N 1
ATOM 762 C CA . ALA A 1 97 ? -17.487 8.093 47.386 1.00 94.81 97 ALA A CA 1
ATOM 763 C C . ALA A 1 97 ? -18.691 8.635 48.173 1.00 94.81 97 ALA A C 1
ATOM 765 O O . ALA A 1 97 ? -18.713 8.515 49.391 1.00 94.81 97 ALA A O 1
ATOM 766 N N . ALA A 1 98 ? -19.727 9.145 47.495 1.00 92.56 98 ALA A N 1
ATOM 767 C CA . ALA A 1 98 ? -20.953 9.606 48.148 1.00 92.56 98 ALA A CA 1
ATOM 768 C C . ALA A 1 98 ? -21.637 8.493 48.963 1.00 92.56 98 ALA A C 1
ATOM 770 O O . ALA A 1 98 ? -21.988 8.724 50.118 1.00 92.56 98 ALA A O 1
ATOM 771 N N . LEU A 1 99 ? -21.754 7.281 48.402 1.00 90.31 99 LEU A N 1
ATOM 772 C CA . LEU A 1 99 ? -22.313 6.110 49.093 1.00 90.31 99 LEU A CA 1
ATOM 773 C C . LEU A 1 99 ? -21.454 5.653 50.279 1.00 90.31 99 LEU A C 1
ATOM 775 O O . LEU A 1 99 ? -21.996 5.249 51.301 1.00 90.31 99 LEU A O 1
ATOM 779 N N . GLU A 1 100 ? -20.127 5.717 50.164 1.00 89.75 100 GLU A N 1
ATOM 780 C CA . GLU A 1 100 ? -19.213 5.399 51.271 1.00 89.75 100 GLU A CA 1
ATOM 781 C C . GLU A 1 100 ? -19.282 6.447 52.391 1.00 89.75 100 GLU A C 1
ATOM 783 O O . GLU A 1 100 ? -19.175 6.107 53.569 1.00 89.75 100 GLU A O 1
ATOM 788 N N . THR A 1 101 ? -19.495 7.719 52.037 1.00 87.44 101 THR A N 1
ATOM 789 C CA . THR A 1 101 ? -19.668 8.815 53.001 1.00 87.44 101 THR A CA 1
ATOM 790 C C . THR A 1 101 ? -21.073 8.931 53.577 1.00 87.44 101 THR A C 1
ATOM 792 O O . THR A 1 101 ? -21.262 9.732 54.488 1.00 87.44 101 THR A O 1
ATOM 795 N N . GLU A 1 102 ? -22.054 8.176 53.076 1.00 75.88 102 GLU A N 1
ATOM 796 C CA . GLU A 1 102 ? -23.388 8.085 53.665 1.00 75.88 102 GLU A CA 1
ATOM 797 C C . GLU A 1 102 ? -23.374 6.944 54.701 1.00 75.88 102 GLU A C 1
ATOM 799 O O . GLU A 1 102 ? -23.627 5.786 54.359 1.00 75.88 102 GLU A O 1
ATOM 804 N N . PRO A 1 103 ? -23.014 7.213 55.977 1.00 62.41 103 PRO A N 1
ATOM 805 C CA . PRO A 1 103 ? -22.962 6.173 56.990 1.00 62.41 103 PRO A CA 1
ATOM 806 C C . PRO A 1 103 ? -24.358 5.589 57.141 1.00 62.41 103 PRO A C 1
ATOM 808 O O . PRO A 1 103 ? -25.315 6.347 57.295 1.00 62.41 103 PRO A O 1
ATOM 811 N N . ALA A 1 104 ? -24.439 4.255 57.107 1.00 60.34 104 ALA A N 1
ATOM 812 C CA . ALA A 1 104 ? -25.618 3.429 57.342 1.00 60.34 104 ALA A CA 1
ATOM 813 C C . ALA A 1 104 ? -26.724 4.166 58.114 1.00 60.34 104 ALA A C 1
ATOM 815 O O . ALA A 1 104 ? -26.795 4.105 59.344 1.00 60.34 104 ALA A O 1
ATOM 816 N N . ARG A 1 105 ? -27.602 4.871 57.390 1.00 55.50 105 ARG A N 1
ATOM 817 C CA . ARG A 1 105 ? -28.835 5.385 57.971 1.00 55.50 105 ARG A CA 1
ATOM 818 C C . ARG A 1 105 ? -29.634 4.124 58.281 1.00 55.50 105 ARG A C 1
ATOM 820 O O . ARG A 1 105 ? -29.967 3.398 57.342 1.00 55.50 105 ARG A O 1
ATOM 827 N N . PRO A 1 106 ? -29.861 3.774 59.561 1.00 52.06 106 PRO A N 1
ATOM 828 C CA . PRO A 1 106 ? -30.543 2.534 59.879 1.00 52.06 106 PRO A CA 1
ATOM 829 C C . PRO A 1 106 ? -31.896 2.564 59.179 1.00 52.06 106 PRO A C 1
ATOM 831 O O . PRO A 1 106 ? -32.606 3.569 59.261 1.00 52.06 106 PRO A O 1
ATOM 834 N N . ALA A 1 107 ? -32.216 1.477 58.477 1.00 53.34 107 ALA A N 1
ATOM 835 C CA . ALA A 1 107 ? -33.494 1.212 57.832 1.00 53.34 107 ALA A CA 1
ATOM 836 C C . ALA A 1 107 ? -34.622 1.181 58.878 1.00 53.34 107 ALA A C 1
ATOM 838 O O . ALA A 1 107 ? -35.145 0.136 59.252 1.00 53.34 107 ALA A O 1
ATOM 839 N N . ARG A 1 108 ? -34.966 2.350 59.413 1.00 50.25 108 ARG A N 1
ATOM 840 C CA . ARG A 1 108 ? -35.980 2.558 60.435 1.00 50.25 108 ARG A CA 1
ATOM 841 C C . ARG A 1 108 ? -37.091 3.366 59.776 1.00 50.25 108 ARG A C 1
ATOM 843 O O . ARG A 1 108 ? -37.116 4.586 59.891 1.00 50.25 108 ARG A O 1
ATOM 850 N N . GLY A 1 109 ? -37.961 2.682 59.028 1.00 48.62 109 GLY A N 1
ATOM 851 C CA . GLY A 1 109 ? -39.232 3.288 58.617 1.00 48.62 109 GLY A CA 1
ATOM 852 C C . GLY A 1 109 ? -39.926 2.820 57.335 1.00 48.62 109 GLY A C 1
ATOM 853 O O . GLY A 1 109 ? -40.991 3.351 57.072 1.00 48.62 109 GLY A O 1
ATOM 854 N N . GLN A 1 110 ? -39.414 1.869 56.542 1.00 48.91 110 GLN A N 1
ATOM 855 C CA . GLN A 1 110 ? -40.115 1.414 55.314 1.00 48.91 110 GLN A CA 1
ATOM 856 C C . GLN A 1 110 ? -40.590 -0.049 55.355 1.00 48.91 110 GLN A C 1
ATOM 858 O O . GLN A 1 110 ? -40.766 -0.682 54.322 1.00 48.91 110 GLN A O 1
ATOM 863 N N . ALA A 1 111 ? -40.821 -0.593 56.553 1.00 48.38 111 ALA A N 1
ATOM 864 C CA . ALA A 1 111 ? -41.410 -1.925 56.731 1.00 48.38 111 ALA A CA 1
ATOM 865 C C . ALA A 1 111 ? -42.902 -1.893 57.131 1.00 48.38 111 ALA A C 1
ATOM 867 O O . ALA A 1 111 ? -43.445 -2.930 57.492 1.00 48.38 111 ALA A O 1
ATOM 868 N N . THR A 1 112 ? -43.579 -0.738 57.089 1.00 52.12 112 THR A N 1
ATOM 869 C CA . THR A 1 112 ? -44.981 -0.606 57.547 1.00 52.12 112 THR A CA 1
ATOM 870 C C . THR A 1 112 ? -45.872 0.184 56.584 1.00 52.12 112 THR A C 1
ATOM 872 O O . THR A 1 112 ? -46.669 1.002 57.026 1.00 52.12 112 THR A O 1
ATOM 875 N N . GLU A 1 113 ? -45.738 -0.031 55.272 1.00 47.22 113 GLU A N 1
ATOM 876 C CA . GLU A 1 113 ? -46.707 0.479 54.283 1.00 47.22 113 GLU A CA 1
ATOM 877 C C . GLU A 1 113 ? -46.776 -0.440 53.044 1.00 47.22 113 GLU A C 1
ATOM 879 O O . GLU A 1 113 ? -46.647 -0.007 51.905 1.00 47.22 113 GLU A O 1
ATOM 884 N N . ILE A 1 114 ? -46.910 -1.756 53.269 1.00 53.19 114 ILE A N 1
ATOM 885 C CA . ILE A 1 114 ? -47.303 -2.742 52.234 1.00 53.19 114 ILE A CA 1
ATOM 886 C C . ILE A 1 114 ? -48.373 -3.705 52.793 1.00 53.19 114 ILE A C 1
ATOM 888 O O . ILE A 1 114 ? -48.448 -4.876 52.439 1.00 53.19 114 ILE A O 1
ATOM 892 N N . GLU A 1 115 ? -49.231 -3.215 53.684 1.00 51.12 115 GLU A N 1
ATOM 893 C CA . GLU A 1 115 ? -50.516 -3.847 53.987 1.00 51.12 115 GLU A CA 1
ATOM 894 C C . GLU A 1 115 ? -51.582 -2.775 53.752 1.00 51.12 115 GLU A C 1
ATOM 896 O O . GLU A 1 115 ? -51.481 -1.690 54.310 1.00 51.12 115 GLU A O 1
ATOM 901 N N . HIS A 1 116 ? -52.568 -3.076 52.902 1.00 51.50 116 HIS A N 1
ATOM 902 C CA . HIS A 1 116 ? -53.658 -2.200 52.424 1.00 51.50 116 HIS A CA 1
ATOM 903 C C . HIS A 1 116 ? -53.432 -1.426 51.112 1.00 51.50 116 HIS A C 1
ATOM 905 O O . HIS A 1 116 ? -53.541 -0.208 51.043 1.00 51.50 116 HIS A O 1
ATOM 911 N N . ALA A 1 117 ? -53.262 -2.176 50.025 1.00 45.19 117 ALA A N 1
ATOM 912 C CA . ALA A 1 117 ? -53.954 -1.886 48.764 1.00 45.19 117 ALA A CA 1
ATOM 913 C C . ALA A 1 117 ? -54.310 -3.237 48.118 1.00 45.19 117 ALA A C 1
ATOM 915 O O . ALA A 1 117 ? -53.543 -3.817 47.358 1.00 45.19 117 ALA A O 1
ATOM 916 N N . GLU A 1 118 ? -55.284 -3.951 48.679 1.00 46.62 118 GLU A N 1
ATOM 917 C CA . GLU A 1 118 ? -56.615 -4.068 48.068 1.00 46.62 118 GLU A CA 1
ATOM 918 C C . GLU A 1 118 ? -56.586 -4.210 46.539 1.00 46.62 118 GLU A C 1
ATOM 920 O O . GLU A 1 118 ? -56.549 -3.245 45.779 1.00 46.62 118 GLU A O 1
ATOM 925 N N . TYR A 1 119 ? -56.633 -5.476 46.119 1.00 50.31 119 TYR A N 1
ATOM 926 C CA . TYR A 1 119 ? -57.419 -5.996 45.003 1.00 50.31 119 TYR A CA 1
ATOM 927 C C . TYR A 1 119 ? -58.309 -4.959 44.299 1.00 50.31 119 TYR A C 1
ATOM 929 O O . TYR A 1 119 ? -59.498 -4.845 44.578 1.00 50.31 119 TYR A O 1
ATOM 937 N N . THR A 1 120 ? -57.753 -4.273 43.305 1.00 46.22 120 THR A N 1
ATOM 938 C CA . THR A 1 120 ? -58.550 -3.690 42.227 1.00 46.22 120 THR A CA 1
ATOM 939 C C . THR A 1 120 ? -58.063 -4.292 40.928 1.00 46.22 120 THR A C 1
ATOM 941 O O . THR A 1 120 ? -57.063 -3.881 40.350 1.00 46.22 120 THR A O 1
ATOM 944 N N . THR A 1 121 ? -58.774 -5.329 40.507 1.00 53.38 121 THR A N 1
ATOM 945 C CA . THR A 1 121 ? -58.777 -5.877 39.156 1.00 53.38 121 THR A CA 1
ATOM 946 C C . THR A 1 121 ? -59.048 -4.757 38.145 1.00 53.38 121 THR A C 1
ATOM 948 O O . THR A 1 121 ? -60.078 -4.092 38.264 1.00 53.38 121 THR A O 1
ATOM 951 N N . PRO A 1 122 ? -58.256 -4.634 37.068 1.00 46.53 122 PRO A N 1
ATOM 952 C CA . PRO A 1 122 ? -58.814 -4.198 35.806 1.00 46.53 122 PRO A CA 1
ATOM 953 C C . PRO A 1 122 ? -58.677 -5.318 34.779 1.00 46.53 122 PRO A C 1
ATOM 955 O O . PRO A 1 122 ? -57.593 -5.762 34.412 1.00 46.53 122 PRO A O 1
ATOM 958 N N . ALA A 1 123 ? -59.853 -5.789 34.380 1.00 45.50 123 ALA A N 1
ATOM 959 C CA . ALA A 1 123 ? -60.220 -6.213 33.041 1.00 45.50 123 ALA A CA 1
ATOM 960 C C . ALA A 1 123 ? -59.075 -6.534 32.061 1.00 45.50 123 ALA A C 1
ATOM 962 O O . ALA A 1 123 ? -58.393 -5.667 31.523 1.00 45.50 123 ALA A O 1
ATOM 963 N N . ARG A 1 124 ? -59.012 -7.823 31.729 1.00 51.91 124 ARG A N 1
ATOM 964 C CA . ARG A 1 124 ? -58.550 -8.384 30.459 1.00 51.91 124 ARG A CA 1
ATOM 965 C C . ARG A 1 124 ? -59.036 -7.532 29.272 1.00 51.91 124 ARG A C 1
ATOM 967 O O . ARG A 1 124 ? -60.188 -7.652 28.863 1.00 51.91 124 ARG A O 1
ATOM 974 N N . VAL A 1 125 ? -58.149 -6.711 28.716 1.00 49.00 125 VAL A N 1
ATOM 975 C CA . VAL A 1 125 ? -58.320 -6.073 27.401 1.00 49.00 125 VAL A CA 1
ATOM 976 C C . VAL A 1 125 ? -57.771 -7.039 26.338 1.00 49.00 125 VAL A C 1
ATOM 978 O O . VAL A 1 125 ? -56.699 -7.616 26.545 1.00 49.00 125 VAL A O 1
ATOM 981 N N . PRO A 1 126 ? -58.514 -7.307 25.249 1.00 54.69 126 PRO A N 1
ATOM 982 C CA . PRO A 1 126 ? -58.120 -8.263 24.222 1.00 54.69 126 PRO A CA 1
ATOM 983 C C . PRO A 1 126 ? -56.898 -7.783 23.432 1.00 54.69 126 PRO A C 1
ATOM 985 O O . PRO A 1 126 ? -56.712 -6.594 23.192 1.00 54.69 126 PRO A O 1
ATOM 988 N N . ALA A 1 127 ? -56.079 -8.748 23.019 1.00 53.09 127 ALA A N 1
ATOM 989 C CA . ALA A 1 127 ? -54.965 -8.549 22.109 1.00 53.09 127 ALA A CA 1
ATOM 990 C C . ALA A 1 127 ? -55.463 -8.045 20.744 1.00 53.09 127 ALA A C 1
ATOM 992 O O . ALA A 1 127 ? -56.093 -8.798 20.001 1.00 53.09 127 ALA A O 1
ATOM 993 N N . GLU A 1 128 ? -55.137 -6.800 20.406 1.00 50.28 128 GLU A N 1
ATOM 994 C CA . GLU A 1 128 ? -55.134 -6.325 19.023 1.00 50.28 128 GLU A CA 1
ATOM 995 C C . GLU A 1 128 ? -53.723 -6.475 18.425 1.00 50.28 128 GLU A C 1
ATOM 997 O O . GLU A 1 128 ? -52.736 -6.093 19.063 1.00 50.28 128 GLU A O 1
ATOM 1002 N N . PRO A 1 129 ? -53.588 -7.024 17.203 1.00 60.00 129 PRO A N 1
ATOM 1003 C CA . PRO A 1 129 ? -52.323 -7.064 16.491 1.00 60.00 129 PRO A CA 1
ATOM 1004 C C . PRO A 1 129 ? -52.091 -5.710 15.812 1.00 60.00 129 PRO A C 1
ATOM 1006 O O . PRO A 1 129 ? -52.671 -5.417 14.769 1.00 60.00 129 PRO A O 1
ATOM 1009 N N . ILE A 1 130 ? -51.214 -4.880 16.378 1.00 48.31 130 ILE A N 1
ATOM 1010 C CA . ILE A 1 130 ? -50.743 -3.672 15.692 1.00 48.31 130 ILE A CA 1
ATOM 1011 C C . ILE A 1 130 ? -49.670 -4.094 14.687 1.00 48.31 130 ILE A C 1
ATOM 1013 O O . ILE A 1 130 ? -48.485 -4.224 14.992 1.00 48.31 130 ILE A O 1
ATOM 1017 N N . TRP A 1 131 ? -50.127 -4.356 13.468 1.00 54.75 131 TRP A N 1
ATOM 1018 C CA . TRP A 1 131 ? -49.311 -4.270 12.269 1.00 54.75 131 TRP A CA 1
ATOM 1019 C C . TRP A 1 131 ? -48.957 -2.802 11.982 1.00 54.75 131 TRP A C 1
ATOM 1021 O O . TRP A 1 131 ? -49.745 -1.899 12.247 1.00 54.75 131 TRP A O 1
ATOM 1031 N N . ALA A 1 132 ? -47.783 -2.610 11.375 1.00 52.38 132 ALA A N 1
ATOM 1032 C CA . ALA A 1 132 ? -47.295 -1.385 10.737 1.00 52.38 132 ALA A CA 1
ATOM 1033 C C . ALA A 1 132 ? -46.849 -0.230 11.659 1.00 52.38 132 ALA A C 1
ATOM 1035 O O . ALA A 1 132 ? -47.520 0.788 11.808 1.00 52.38 132 ALA A O 1
ATOM 1036 N N . VAL A 1 133 ? -45.608 -0.324 12.154 1.00 45.59 133 VAL A N 1
ATOM 1037 C CA . VAL A 1 133 ? -44.807 0.880 12.424 1.00 45.59 133 VAL A CA 1
ATOM 1038 C C . VAL A 1 133 ? -44.324 1.418 11.075 1.00 45.59 133 VAL A C 1
ATOM 1040 O O . VAL A 1 133 ? -43.581 0.751 10.354 1.00 45.59 133 VAL A O 1
ATOM 1043 N N . ALA A 1 134 ? -44.812 2.605 10.724 1.00 50.88 134 ALA A N 1
ATOM 1044 C CA . ALA A 1 134 ? -44.421 3.371 9.548 1.00 50.88 134 ALA A CA 1
ATOM 1045 C C . ALA A 1 134 ? -42.905 3.670 9.534 1.00 50.88 134 ALA A C 1
ATOM 1047 O O . ALA A 1 134 ? -42.300 3.820 10.600 1.00 50.88 134 ALA A O 1
ATOM 1048 N N . PRO A 1 135 ? -42.275 3.793 8.350 1.00 53.47 135 PRO A N 1
ATOM 1049 C CA . PRO A 1 135 ? -40.868 4.157 8.257 1.00 53.47 135 PRO A CA 1
ATOM 1050 C C . PRO A 1 135 ? -40.662 5.578 8.791 1.00 53.47 135 PRO A C 1
ATOM 1052 O O . PRO A 1 135 ? -41.224 6.543 8.276 1.00 53.47 135 PRO A O 1
ATOM 1055 N N . VAL A 1 136 ? -39.833 5.701 9.826 1.00 52.31 136 VAL A N 1
ATOM 1056 C CA . VAL A 1 136 ? -39.309 6.986 10.289 1.00 52.31 136 VAL A CA 1
ATOM 1057 C C . VAL A 1 136 ? -38.404 7.532 9.189 1.00 52.31 136 VAL A C 1
ATOM 1059 O O . VAL A 1 136 ? -37.305 7.030 8.952 1.00 52.31 136 VAL A O 1
ATOM 1062 N N . THR A 1 137 ? -38.884 8.555 8.490 1.00 48.31 137 THR A N 1
ATOM 1063 C CA . THR A 1 137 ? -38.098 9.346 7.549 1.00 48.31 137 THR A CA 1
ATOM 1064 C C . THR A 1 137 ? -37.017 10.081 8.341 1.00 48.31 137 THR A C 1
ATOM 1066 O O . THR A 1 137 ? -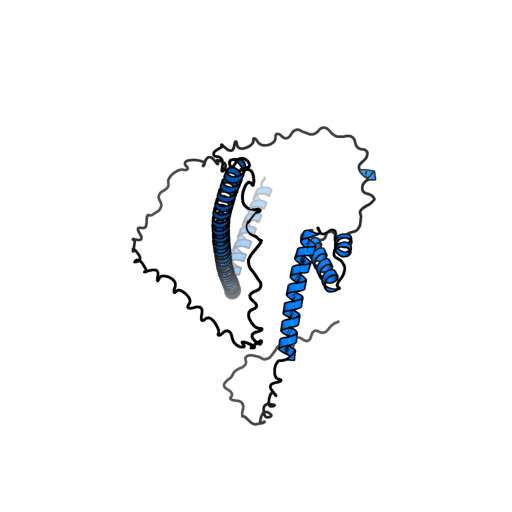37.276 11.109 8.963 1.00 48.31 137 THR A O 1
ATOM 1069 N N . HIS A 1 138 ? -35.794 9.551 8.352 1.00 52.47 138 HIS A N 1
ATOM 1070 C CA . HIS A 1 138 ? -34.631 10.304 8.804 1.00 52.47 138 HIS A CA 1
ATOM 1071 C C . HIS A 1 138 ? -34.387 11.453 7.819 1.00 52.47 138 HIS A C 1
ATOM 1073 O O . HIS A 1 138 ? -33.787 11.274 6.761 1.00 52.47 138 HIS A O 1
ATOM 1079 N N . GLN A 1 139 ? -34.881 12.640 8.166 1.00 47.59 139 GLN A N 1
ATOM 1080 C CA . GLN A 1 139 ? -34.447 13.894 7.567 1.00 47.59 139 GLN A CA 1
ATOM 1081 C C . GLN A 1 139 ? -32.972 14.083 7.943 1.00 47.59 139 GLN A C 1
ATOM 1083 O O . GLN A 1 139 ? -32.633 14.291 9.109 1.00 47.59 139 GLN A O 1
ATOM 1088 N N . ALA A 1 140 ? -32.092 13.908 6.961 1.00 55.53 140 ALA A N 1
ATOM 1089 C CA . ALA A 1 140 ? -30.668 14.149 7.109 1.00 55.53 140 ALA A CA 1
ATOM 1090 C C . ALA A 1 140 ? -30.438 15.642 7.409 1.00 55.53 140 ALA A C 1
ATOM 1092 O O . ALA A 1 140 ? -30.937 16.481 6.657 1.00 55.53 140 ALA A O 1
ATOM 1093 N N . PRO A 1 141 ? -29.704 16.004 8.475 1.00 57.22 141 PRO A N 1
ATOM 1094 C CA . PRO A 1 141 ? -29.258 17.377 8.648 1.00 57.22 141 PRO A CA 1
ATOM 1095 C C . PRO A 1 141 ? -28.251 17.708 7.539 1.00 57.22 141 PRO A C 1
ATOM 1097 O O . PRO A 1 141 ? -27.221 17.045 7.403 1.00 57.22 141 PRO A O 1
ATOM 1100 N N . GLU A 1 142 ? -28.576 18.713 6.727 1.00 58.16 142 GLU A N 1
ATOM 1101 C CA . GLU A 1 142 ? -27.676 19.258 5.712 1.00 58.16 142 GLU A CA 1
ATOM 1102 C C . GLU A 1 142 ? -26.360 19.727 6.362 1.00 58.16 142 GLU A C 1
ATOM 1104 O O . GLU A 1 142 ? -26.388 20.400 7.400 1.00 58.16 142 GLU A O 1
ATOM 1109 N N . PRO A 1 143 ? -25.191 19.391 5.787 1.00 67.38 143 PRO A N 1
ATOM 1110 C CA . PRO A 1 143 ? -23.922 19.900 6.279 1.00 67.38 143 PRO A CA 1
ATOM 1111 C C . PRO A 1 143 ? -23.789 21.403 5.977 1.00 67.38 143 PRO A C 1
ATOM 1113 O O . PRO A 1 143 ? -24.222 21.864 4.918 1.00 67.38 143 PRO A O 1
ATOM 1116 N N . PRO A 1 144 ? -23.155 22.184 6.871 1.00 62.00 144 PRO A N 1
ATOM 1117 C CA . PRO A 1 144 ? -22.968 23.613 6.673 1.00 62.00 144 PRO A CA 1
ATOM 1118 C C . PRO A 1 144 ? -22.137 23.876 5.414 1.00 62.00 144 PRO A C 1
ATOM 1120 O O . PRO A 1 144 ? -21.011 23.398 5.270 1.00 62.00 144 PRO A O 1
ATOM 1123 N N . SER A 1 145 ? -22.701 24.672 4.506 1.00 54.34 145 SER A N 1
ATOM 1124 C CA . SER A 1 145 ? -22.031 25.190 3.320 1.00 54.34 145 SER A CA 1
ATOM 1125 C C . SER A 1 145 ? -20.780 25.973 3.728 1.00 54.34 145 SER A C 1
ATOM 1127 O O . SER A 1 145 ? -20.874 27.096 4.236 1.00 54.34 145 SER A O 1
ATOM 1129 N N . PHE A 1 146 ? -19.600 25.395 3.507 1.00 53.06 146 PHE A N 1
ATOM 1130 C CA . PHE A 1 146 ? -18.345 26.123 3.637 1.00 53.06 146 PHE A CA 1
ATOM 1131 C C . PHE A 1 146 ? -18.253 27.163 2.522 1.00 53.06 146 PHE A C 1
ATOM 1133 O O . PHE A 1 146 ? -18.115 26.862 1.338 1.00 53.06 146 PHE A O 1
ATOM 1140 N N . ARG A 1 147 ? -18.368 28.417 2.949 1.00 43.69 147 ARG A N 1
ATOM 1141 C CA . ARG A 1 147 ? -18.184 29.628 2.162 1.00 43.69 147 ARG A CA 1
ATOM 1142 C C . ARG A 1 147 ? -16.727 29.672 1.693 1.00 43.69 147 ARG A C 1
ATOM 1144 O O . ARG A 1 147 ? -15.820 29.794 2.512 1.00 43.69 147 ARG A O 1
ATOM 1151 N N . ALA A 1 148 ? -16.515 29.548 0.386 1.00 52.50 148 ALA A N 1
ATOM 1152 C CA . ALA A 1 148 ? -15.211 29.728 -0.237 1.00 52.50 148 ALA A CA 1
ATOM 1153 C C . ALA A 1 148 ? -14.681 31.139 0.070 1.00 52.50 148 ALA A C 1
ATOM 1155 O O . ALA A 1 148 ? -15.319 32.138 -0.271 1.00 52.50 148 ALA A O 1
ATOM 1156 N N . ALA A 1 149 ? -13.531 31.213 0.739 1.00 50.81 149 ALA A N 1
ATOM 1157 C CA . ALA A 1 149 ? -12.759 32.441 0.867 1.00 50.81 149 ALA A CA 1
ATOM 1158 C C . ALA A 1 149 ? -11.826 32.592 -0.354 1.00 50.81 149 ALA A C 1
ATOM 1160 O O . ALA A 1 149 ? -11.337 31.583 -0.870 1.00 50.81 149 ALA A O 1
ATOM 1161 N N . PRO A 1 150 ? -11.600 33.827 -0.835 1.00 54.9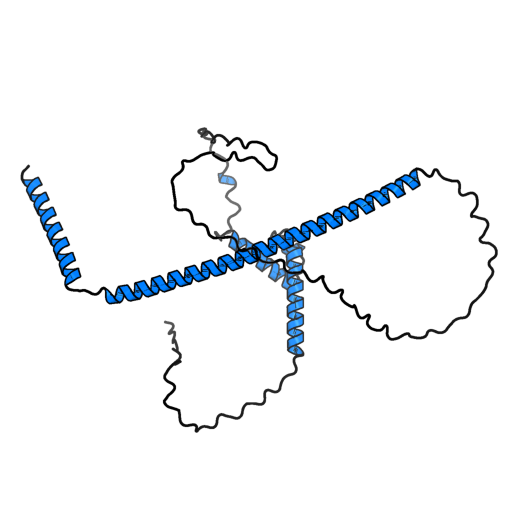7 150 PRO A N 1
ATOM 1162 C CA . PRO A 1 150 ? -10.937 34.089 -2.106 1.00 54.97 150 PRO A CA 1
ATOM 1163 C C . PRO A 1 150 ? -9.433 33.797 -2.069 1.00 54.97 150 PRO A C 1
ATOM 1165 O O . PRO A 1 150 ? -8.729 34.102 -1.106 1.00 54.97 150 PRO A O 1
ATOM 1168 N N . SER A 1 151 ? -8.957 33.231 -3.175 1.00 43.72 151 SER A N 1
ATOM 1169 C CA . SER A 1 151 ? -7.555 33.023 -3.518 1.00 43.72 151 SER A CA 1
ATOM 1170 C C . SER A 1 151 ? -6.794 34.349 -3.536 1.00 43.72 151 SER A C 1
ATOM 1172 O O . SER A 1 151 ? -7.029 35.190 -4.402 1.00 43.72 151 SER A O 1
ATOM 1174 N N . ASN A 1 152 ? -5.858 34.519 -2.602 1.00 41.78 152 ASN A N 1
ATOM 1175 C CA . ASN A 1 152 ? -4.860 35.577 -2.679 1.00 41.78 152 ASN A CA 1
ATOM 1176 C C . ASN A 1 152 ? -3.794 35.188 -3.707 1.00 41.78 152 ASN A C 1
ATOM 1178 O O . ASN A 1 152 ? -2.972 34.302 -3.470 1.00 41.78 152 ASN A O 1
ATOM 1182 N N . GLU A 1 153 ? -3.810 35.896 -4.830 1.00 50.78 153 GLU A N 1
ATOM 1183 C CA . GLU A 1 153 ? -2.673 36.055 -5.725 1.00 50.78 153 GLU A CA 1
ATOM 1184 C C . GLU A 1 153 ? -1.482 36.605 -4.930 1.00 50.78 153 GLU A C 1
ATOM 1186 O O . GLU A 1 153 ? -1.546 37.685 -4.339 1.00 50.78 153 GLU A O 1
ATOM 1191 N N . ARG A 1 154 ? -0.367 35.873 -4.915 1.00 45.69 154 ARG A N 1
ATOM 1192 C CA . ARG A 1 154 ? 0.934 36.453 -4.583 1.00 45.69 154 ARG A CA 1
ATOM 1193 C C . ARG A 1 154 ? 1.956 36.077 -5.639 1.00 45.69 154 ARG A C 1
ATOM 1195 O O . ARG A 1 154 ? 2.305 34.915 -5.811 1.00 45.69 154 ARG A O 1
ATOM 1202 N N . HIS A 1 155 ? 2.359 37.138 -6.330 1.00 40.38 155 HIS A N 1
ATOM 1203 C CA . HIS A 1 155 ? 3.593 37.365 -7.060 1.00 40.38 155 HIS A CA 1
ATOM 1204 C C . HIS A 1 155 ? 4.663 36.277 -6.961 1.00 40.38 155 HIS A C 1
ATOM 1206 O O . HIS A 1 155 ? 5.233 36.002 -5.907 1.00 40.38 155 HIS A O 1
ATOM 1212 N N . VAL A 1 156 ? 4.991 35.772 -8.145 1.00 49.94 156 VAL A N 1
ATOM 1213 C CA . VAL A 1 156 ? 6.271 35.170 -8.488 1.00 49.94 156 VAL A CA 1
ATOM 1214 C C . VAL A 1 156 ? 7.301 36.300 -8.561 1.00 49.94 156 VAL A C 1
ATOM 1216 O O . VAL A 1 156 ? 7.330 37.040 -9.540 1.00 49.94 156 VAL A O 1
ATOM 1219 N N . GLU A 1 157 ? 8.147 36.426 -7.541 1.00 42.06 157 GLU A N 1
ATOM 1220 C CA . GLU A 1 157 ? 9.457 37.062 -7.684 1.00 42.06 157 GLU A CA 1
ATOM 1221 C C . GLU A 1 157 ? 10.533 35.981 -7.649 1.00 42.06 157 GLU A C 1
ATOM 1223 O O . GLU A 1 157 ? 10.691 35.216 -6.698 1.00 42.06 157 GLU A O 1
ATOM 1228 N N . GLN A 1 158 ? 11.232 35.912 -8.769 1.00 48.94 158 GLN A N 1
ATOM 1229 C CA . GLN A 1 158 ? 12.387 35.085 -9.049 1.00 48.94 158 GLN A CA 1
ATOM 1230 C C . GLN A 1 158 ? 13.623 35.743 -8.413 1.00 48.94 158 GLN A C 1
ATOM 1232 O O . GLN A 1 158 ? 13.840 36.932 -8.649 1.00 48.94 158 GLN A O 1
ATOM 1237 N N . PRO A 1 159 ? 14.486 34.999 -7.699 1.00 47.91 159 PRO A N 1
ATOM 1238 C CA . PRO A 1 159 ? 15.880 35.403 -7.603 1.00 47.91 159 PRO A CA 1
ATOM 1239 C C . PRO A 1 159 ? 16.836 34.329 -8.127 1.00 47.91 159 PRO A C 1
ATOM 1241 O O . PRO A 1 159 ? 16.747 33.137 -7.833 1.00 47.91 159 PRO A O 1
ATOM 1244 N N . THR A 1 160 ? 17.769 34.829 -8.925 1.00 46.75 160 THR A N 1
ATOM 1245 C CA . THR A 1 160 ? 18.973 34.210 -9.473 1.00 46.75 160 THR A CA 1
ATOM 1246 C C . THR A 1 160 ? 19.934 33.683 -8.391 1.00 46.75 160 THR A C 1
ATOM 1248 O O . THR A 1 160 ? 19.874 34.107 -7.235 1.00 46.75 160 THR A O 1
ATOM 1251 N N . PRO A 1 161 ? 20.853 32.762 -8.748 1.00 53.38 161 PRO A N 1
ATOM 1252 C CA . PRO A 1 161 ? 21.668 32.028 -7.790 1.00 53.38 161 PRO A CA 1
ATOM 1253 C C . PRO A 1 161 ? 22.930 32.810 -7.407 1.00 53.38 161 PRO A C 1
ATOM 1255 O O . PRO A 1 161 ? 23.716 33.202 -8.268 1.00 53.38 161 PRO A O 1
ATOM 1258 N N . ALA A 1 162 ? 23.169 32.975 -6.107 1.00 39.28 162 ALA A N 1
ATOM 1259 C CA . ALA A 1 162 ? 24.444 33.444 -5.580 1.00 39.28 162 ALA A CA 1
ATOM 1260 C C . ALA A 1 162 ? 24.893 32.560 -4.410 1.00 39.28 162 ALA A C 1
ATOM 1262 O O . ALA A 1 162 ? 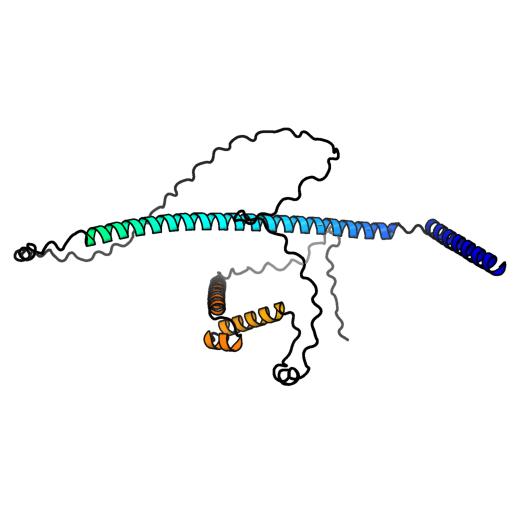24.135 32.256 -3.491 1.00 39.28 162 ALA A O 1
ATOM 1263 N N . ALA A 1 163 ? 26.147 32.127 -4.496 1.00 49.56 163 ALA A N 1
ATOM 1264 C CA . ALA A 1 163 ? 26.818 31.217 -3.587 1.00 49.56 163 ALA A CA 1
ATOM 1265 C C . ALA A 1 163 ? 26.873 31.730 -2.137 1.00 49.56 163 ALA A C 1
ATOM 1267 O O . ALA A 1 163 ? 27.357 32.834 -1.892 1.00 49.56 163 ALA A O 1
ATOM 1268 N N . VAL A 1 164 ? 26.489 30.887 -1.168 1.00 40.72 164 VAL A N 1
ATOM 1269 C CA . VAL A 1 164 ? 26.799 31.075 0.259 1.00 40.72 164 VAL A CA 1
ATOM 1270 C C . VAL A 1 164 ? 27.142 29.729 0.915 1.00 40.72 164 VAL A C 1
ATOM 1272 O O . VAL A 1 164 ? 26.522 28.701 0.671 1.00 40.72 164 VAL A O 1
ATOM 1275 N N . LYS A 1 165 ? 28.204 29.792 1.719 1.00 41.94 165 LYS A N 1
ATOM 1276 C CA . LYS A 1 165 ? 28.984 28.760 2.420 1.00 41.94 165 LYS A CA 1
ATOM 1277 C C . LYS A 1 165 ? 28.174 27.858 3.379 1.00 41.94 165 LYS A C 1
ATOM 1279 O O . LYS A 1 165 ? 27.130 28.286 3.871 1.00 41.94 165 LYS A O 1
ATOM 1284 N N . PRO A 1 166 ? 28.688 26.658 3.727 1.00 52.06 166 PRO A N 1
ATOM 1285 C CA . PRO A 1 166 ? 28.006 25.718 4.611 1.00 52.06 166 PRO A CA 1
ATOM 1286 C C . PRO A 1 166 ? 28.030 26.228 6.056 1.00 52.06 166 PRO A C 1
ATOM 1288 O O . PRO A 1 166 ? 29.082 26.595 6.584 1.00 52.06 166 PRO A O 1
ATOM 1291 N N . ARG A 1 167 ? 26.870 26.248 6.713 1.00 42.88 167 ARG A N 1
ATOM 1292 C CA . ARG A 1 167 ? 26.756 26.538 8.144 1.00 42.88 167 ARG A CA 1
ATOM 1293 C C . ARG A 1 167 ? 25.759 25.586 8.801 1.00 42.88 167 ARG A C 1
ATOM 1295 O O . ARG A 1 167 ? 24.670 25.358 8.284 1.00 42.88 167 ARG A O 1
ATOM 1302 N N . SER A 1 168 ? 26.189 25.094 9.963 1.00 43.78 168 SER A N 1
ATOM 1303 C CA . SER A 1 168 ? 25.479 24.324 10.992 1.00 43.78 168 SER A CA 1
ATOM 1304 C C . SER A 1 168 ? 24.955 22.942 10.599 1.00 43.78 168 SER A C 1
ATOM 1306 O O . SER A 1 168 ? 23.829 22.782 10.132 1.00 43.78 168 SER A O 1
ATOM 1308 N N . ALA A 1 169 ? 25.772 21.935 10.924 1.00 51.03 169 ALA A N 1
ATOM 1309 C CA . ALA A 1 169 ? 25.306 20.607 11.290 1.00 51.03 169 ALA A CA 1
ATOM 1310 C C . ALA A 1 169 ? 24.155 20.744 12.299 1.00 51.03 169 ALA A C 1
ATOM 1312 O O . ALA A 1 169 ? 24.307 21.336 13.370 1.00 51.03 169 ALA A O 1
ATOM 1313 N N . LYS A 1 170 ? 22.976 20.261 11.909 1.00 55.91 170 LYS A N 1
ATOM 1314 C CA . LYS A 1 170 ? 21.816 20.178 12.788 1.00 55.91 170 LYS A CA 1
ATOM 1315 C C . LYS A 1 170 ? 22.127 19.131 13.850 1.00 55.91 170 LYS A C 1
ATOM 1317 O O . LYS A 1 170 ? 22.203 17.949 13.536 1.00 55.91 170 LYS A O 1
ATOM 1322 N N . ARG A 1 171 ? 22.306 19.590 15.086 1.00 60.62 171 ARG A N 1
ATOM 1323 C CA . ARG A 1 171 ? 22.315 18.773 16.302 1.00 60.62 171 ARG A CA 1
ATOM 1324 C C . ARG A 1 171 ? 21.050 17.904 16.277 1.00 60.62 171 ARG A C 1
ATOM 1326 O O . ARG A 1 171 ? 19.948 18.446 16.357 1.00 60.62 171 ARG A O 1
ATOM 1333 N N . GLN A 1 172 ? 21.191 16.600 16.049 1.00 65.12 172 GLN A N 1
ATOM 1334 C CA . GLN A 1 172 ? 20.068 15.669 16.133 1.00 65.12 172 GLN A CA 1
ATOM 1335 C C . GLN A 1 172 ? 19.740 15.492 17.612 1.00 65.12 172 GLN A C 1
ATOM 1337 O O . GLN A 1 172 ? 20.551 15.012 18.399 1.00 65.12 172 GLN A O 1
ATOM 1342 N N . VAL A 1 173 ? 18.564 15.974 17.989 1.00 74.25 173 VAL A N 1
ATOM 1343 C CA . VAL A 1 173 ? 18.017 15.853 19.335 1.00 74.25 173 VAL A CA 1
ATOM 1344 C C . VAL A 1 173 ? 16.912 14.810 19.251 1.00 74.25 173 VAL A C 1
ATOM 1346 O O . VAL A 1 173 ? 16.103 14.854 18.319 1.00 74.25 173 VAL A O 1
ATOM 1349 N N . ASN A 1 174 ? 16.883 13.860 20.182 1.00 68.44 174 ASN A N 1
ATOM 1350 C CA . ASN A 1 174 ? 15.786 12.897 20.242 1.00 68.44 174 ASN A CA 1
ATOM 1351 C C . ASN A 1 174 ? 14.467 13.596 20.621 1.00 68.44 174 ASN A C 1
ATOM 1353 O O . ASN A 1 174 ? 14.462 14.723 21.114 1.00 68.44 174 ASN A O 1
ATOM 1357 N N . ILE A 1 175 ? 13.337 12.907 20.429 1.00 70.12 175 ILE A N 1
ATOM 1358 C CA . ILE A 1 175 ? 11.969 13.407 20.706 1.00 70.12 175 ILE A CA 1
ATOM 1359 C C . ILE A 1 175 ? 11.810 13.924 22.156 1.00 70.12 175 ILE A C 1
ATOM 1361 O O . ILE A 1 175 ? 10.942 14.749 22.429 1.00 70.12 175 ILE A O 1
ATOM 1365 N N . TYR A 1 176 ? 12.685 13.495 23.070 1.00 69.62 176 TYR A N 1
ATOM 1366 C CA . TYR A 1 176 ? 12.719 13.906 24.477 1.00 69.62 176 TYR A CA 1
ATOM 1367 C C . TYR A 1 176 ? 13.677 15.069 24.794 1.00 69.62 176 TYR A C 1
ATOM 1369 O O . TYR A 1 176 ? 13.843 15.416 25.957 1.00 69.62 176 TYR A O 1
ATOM 1377 N N . GLY A 1 177 ? 14.305 15.697 23.795 1.00 70.25 177 GLY A N 1
ATOM 1378 C CA . GLY A 1 177 ? 15.166 16.868 24.008 1.00 70.25 177 GLY A CA 1
ATOM 1379 C C . GLY A 1 177 ? 16.607 16.558 24.435 1.00 70.25 177 GLY A C 1
ATOM 1380 O O . GLY A 1 177 ? 17.373 17.488 24.680 1.00 70.25 177 GLY A O 1
ATOM 1381 N N . GLU A 1 178 ? 16.998 15.284 24.491 1.00 75.12 178 GLU A N 1
ATOM 1382 C CA . GLU A 1 178 ? 18.363 14.865 24.828 1.00 75.12 178 GLU A CA 1
ATOM 1383 C C . GLU A 1 178 ? 19.268 14.809 23.588 1.00 75.12 178 GLU A C 1
ATOM 1385 O O . GLU A 1 178 ? 18.850 14.406 22.494 1.00 75.12 178 GLU A O 1
ATOM 1390 N N . GLU A 1 179 ? 20.519 15.239 23.764 1.00 77.56 179 GLU A N 1
ATOM 1391 C CA . GLU A 1 179 ? 21.539 15.243 22.717 1.00 77.56 179 GLU A CA 1
ATOM 1392 C C . GLU A 1 179 ? 21.966 13.808 22.395 1.00 77.56 179 GLU A C 1
ATOM 1394 O O . GLU A 1 179 ? 22.403 13.064 23.274 1.00 77.56 179 GLU A O 1
ATOM 1399 N N . ILE A 1 180 ? 21.845 13.413 21.126 1.00 60.91 180 ILE A N 1
ATOM 1400 C CA . ILE A 1 180 ? 22.331 12.115 20.666 1.00 60.91 180 ILE A CA 1
ATOM 1401 C C . ILE A 1 180 ? 23.853 12.226 20.571 1.00 60.91 180 ILE A C 1
ATOM 1403 O O . ILE A 1 180 ? 24.382 12.778 19.608 1.00 60.91 180 ILE A O 1
ATOM 1407 N N . ASN A 1 181 ? 24.563 11.738 21.588 1.00 66.62 181 ASN A N 1
ATOM 1408 C CA . ASN A 1 181 ? 26.000 11.516 21.474 1.00 66.62 181 ASN A CA 1
ATOM 1409 C C . ASN A 1 181 ? 26.209 10.471 20.371 1.00 66.62 181 ASN A C 1
ATOM 1411 O O . ASN A 1 181 ? 25.863 9.304 20.560 1.00 66.62 181 ASN A O 1
ATOM 1415 N N . GLU A 1 182 ? 26.716 10.900 19.211 1.00 61.12 182 GLU A N 1
ATOM 1416 C CA . GLU A 1 182 ? 27.158 10.006 18.140 1.00 61.12 182 GLU A CA 1
ATOM 1417 C C . GLU A 1 182 ? 28.136 9.000 18.744 1.00 61.12 182 GLU A C 1
ATOM 1419 O O . GLU A 1 182 ? 29.230 9.346 19.195 1.00 61.12 182 GLU A O 1
ATOM 1424 N N . ALA A 1 183 ? 27.671 7.757 18.835 1.00 55.25 183 ALA A N 1
ATOM 1425 C CA . ALA A 1 183 ? 28.418 6.659 19.401 1.00 55.25 183 ALA A CA 1
ATOM 1426 C C . ALA A 1 183 ? 29.739 6.515 18.643 1.00 55.25 183 ALA A C 1
ATOM 1428 O O . ALA A 1 183 ? 29.764 6.294 17.433 1.00 55.25 183 ALA A O 1
ATOM 1429 N N . THR A 1 184 ? 30.828 6.657 19.392 1.00 52.62 184 THR A N 1
ATOM 1430 C CA . THR A 1 184 ? 32.183 6.286 19.003 1.00 52.62 184 THR A CA 1
ATOM 1431 C C . THR A 1 184 ? 32.160 4.910 18.341 1.00 52.62 184 THR A C 1
ATOM 1433 O O . THR A 1 184 ? 31.596 3.962 18.892 1.00 52.62 184 THR A O 1
ATOM 1436 N N . GLU A 1 185 ? 32.735 4.828 17.142 1.00 55.09 185 GLU A N 1
ATOM 1437 C CA . GLU A 1 185 ? 32.893 3.593 16.377 1.00 55.09 185 GLU A CA 1
ATOM 1438 C C . GLU A 1 185 ? 33.434 2.466 17.275 1.00 55.09 185 GLU A C 1
ATOM 1440 O O . GLU A 1 185 ? 34.349 2.708 18.070 1.00 55.09 185 GLU A O 1
ATOM 1445 N N . PRO A 1 186 ? 32.895 1.236 17.188 1.00 52.19 186 PRO A N 1
ATOM 1446 C CA . PRO A 1 186 ? 33.390 0.138 17.997 1.00 52.19 186 PRO A CA 1
ATOM 1447 C C . PRO A 1 186 ? 34.825 -0.203 17.588 1.00 52.19 186 PRO A C 1
ATOM 1449 O O . PRO A 1 186 ? 35.096 -0.684 16.487 1.00 52.19 186 PRO A O 1
ATOM 1452 N N . GLU A 1 187 ? 35.729 0.045 18.528 1.00 46.00 187 GLU A N 1
ATOM 1453 C CA . GLU A 1 187 ? 37.112 -0.399 18.550 1.00 46.00 187 GLU A CA 1
ATOM 1454 C C . GLU A 1 187 ? 37.181 -1.906 18.238 1.00 46.00 187 GLU A C 1
ATOM 1456 O O . GLU A 1 187 ? 36.598 -2.747 18.928 1.00 46.00 187 GLU A O 1
ATOM 1461 N N . VAL A 1 188 ? 37.868 -2.253 17.147 1.00 48.38 188 VAL A N 1
ATOM 1462 C CA . VAL A 1 188 ? 38.115 -3.636 16.728 1.00 48.38 188 VAL A CA 1
ATOM 1463 C C . VAL A 1 188 ? 39.093 -4.266 17.717 1.00 48.38 188 VAL A C 1
ATOM 1465 O O . VAL A 1 188 ? 40.308 -4.157 17.572 1.00 48.38 188 VAL A O 1
ATOM 1468 N N . ILE A 1 189 ? 38.559 -4.944 18.730 1.00 56.88 189 ILE A N 1
ATOM 1469 C CA . ILE A 1 189 ? 39.334 -5.815 19.616 1.00 56.88 189 ILE A CA 1
ATOM 1470 C C . ILE A 1 189 ? 39.625 -7.119 18.848 1.00 56.88 189 ILE A C 1
ATOM 1472 O O . ILE A 1 189 ? 38.680 -7.827 18.484 1.00 56.88 189 ILE A O 1
ATOM 1476 N N . PRO A 1 190 ? 40.894 -7.494 18.589 1.00 48.78 190 PRO A N 1
ATOM 1477 C CA . PRO A 1 190 ? 41.204 -8.784 17.986 1.00 48.78 190 PRO A CA 1
ATOM 1478 C C . PRO A 1 190 ? 40.881 -9.912 18.977 1.00 48.78 190 PRO A C 1
ATOM 1480 O O . PRO A 1 190 ? 41.520 -10.060 20.019 1.00 48.78 190 PRO A O 1
ATOM 1483 N N . ALA A 1 191 ? 39.863 -10.707 18.647 1.00 45.66 191 ALA A N 1
ATOM 1484 C CA . ALA A 1 191 ? 39.431 -11.850 19.437 1.00 45.66 191 ALA A CA 1
ATOM 1485 C C . ALA A 1 191 ? 40.511 -12.946 19.481 1.00 45.66 191 ALA A C 1
ATOM 1487 O O . ALA A 1 191 ? 40.974 -13.438 18.450 1.00 45.66 191 ALA A O 1
ATOM 1488 N N . ALA A 1 192 ? 40.874 -13.358 20.696 1.00 59.28 192 ALA A N 1
ATOM 1489 C CA . ALA A 1 192 ? 41.681 -14.544 20.949 1.00 59.28 192 ALA A CA 1
ATOM 1490 C C . ALA A 1 192 ? 40.961 -15.825 20.459 1.00 59.28 192 ALA A C 1
ATOM 1492 O O . ALA A 1 192 ? 39.731 -15.909 20.534 1.00 59.28 192 ALA A O 1
ATOM 1493 N N . PRO A 1 193 ? 41.694 -16.843 19.969 1.00 54.19 193 PRO A N 1
ATOM 1494 C CA . PRO A 1 193 ? 41.095 -18.043 19.390 1.00 54.19 193 PRO A CA 1
ATOM 1495 C C . PRO A 1 193 ? 40.464 -18.943 20.465 1.00 54.19 193 PRO A C 1
ATOM 1497 O O . PRO A 1 193 ? 41.154 -19.494 21.321 1.00 54.19 193 PRO A O 1
ATOM 1500 N N . ALA A 1 194 ? 39.144 -19.129 20.392 1.00 53.47 194 ALA A N 1
ATOM 1501 C CA . ALA A 1 194 ? 38.412 -20.084 21.221 1.00 53.47 194 ALA A CA 1
ATOM 1502 C C . ALA A 1 194 ? 38.695 -21.547 20.796 1.00 53.47 194 ALA A C 1
ATOM 1504 O O . ALA A 1 194 ? 38.876 -21.824 19.603 1.00 53.47 194 ALA A O 1
ATOM 1505 N N . PRO A 1 195 ? 38.725 -22.502 21.747 1.00 56.47 195 PRO A N 1
ATOM 1506 C CA . PRO A 1 195 ? 39.121 -23.883 21.495 1.00 56.47 195 PRO A CA 1
ATOM 1507 C C . PRO A 1 195 ? 38.102 -24.635 20.629 1.00 56.47 195 PRO A C 1
ATOM 1509 O O . PRO A 1 195 ? 36.890 -24.588 20.838 1.00 56.47 195 PRO A O 1
ATOM 1512 N N . ARG A 1 196 ? 38.629 -25.365 19.642 1.00 57.81 196 ARG A N 1
ATOM 1513 C CA . ARG A 1 196 ? 37.881 -26.270 18.767 1.00 57.81 196 ARG A CA 1
ATOM 1514 C C . ARG A 1 196 ? 37.449 -27.514 19.539 1.00 57.81 196 ARG A C 1
ATOM 1516 O O . ARG A 1 196 ? 38.289 -28.314 19.934 1.00 57.81 196 ARG A O 1
ATOM 1523 N N . GLY A 1 197 ? 36.144 -27.720 19.641 1.00 55.31 197 GLY A N 1
ATOM 1524 C CA . GLY A 1 197 ? 35.568 -29.004 20.028 1.00 55.31 197 GLY A CA 1
ATOM 1525 C C . GLY A 1 197 ? 34.199 -28.802 20.647 1.00 55.31 197 GLY A C 1
ATOM 1526 O O . GLY A 1 197 ? 34.143 -28.355 21.779 1.00 55.31 197 GLY A O 1
ATOM 1527 N N . LEU A 1 198 ? 33.142 -29.062 19.862 1.00 48.69 198 LEU A N 1
ATOM 1528 C CA . LEU A 1 198 ? 31.752 -29.415 20.243 1.00 48.69 198 LEU A CA 1
ATOM 1529 C C . LEU A 1 198 ? 30.716 -29.015 19.165 1.00 48.69 198 LEU A C 1
ATOM 1531 O O . LEU A 1 198 ? 29.599 -29.518 19.184 1.00 48.69 198 LEU A O 1
ATOM 1535 N N . ARG A 1 199 ? 31.071 -28.193 18.163 1.00 50.66 199 ARG A N 1
ATOM 1536 C CA . ARG A 1 199 ? 30.141 -27.827 17.066 1.00 50.66 199 ARG A CA 1
ATOM 1537 C C . ARG A 1 199 ? 29.803 -28.967 16.093 1.00 50.66 199 ARG A C 1
ATOM 1539 O O . ARG A 1 199 ? 28.765 -28.914 15.453 1.00 50.66 199 ARG A O 1
ATOM 1546 N N . SER A 1 200 ? 30.609 -30.026 16.018 1.00 53.97 200 SER A N 1
ATOM 1547 C CA . SER A 1 200 ? 30.394 -31.122 15.059 1.00 53.97 200 SER A CA 1
ATOM 1548 C C . SER A 1 200 ? 29.327 -32.148 15.468 1.00 53.97 200 SER A C 1
ATOM 1550 O O . SER A 1 200 ? 29.036 -33.046 14.681 1.00 53.97 200 SER A O 1
ATOM 1552 N N . GLN A 1 201 ? 28.739 -32.050 16.667 1.00 53.00 201 GLN A N 1
ATOM 1553 C CA . GLN A 1 201 ? 27.713 -33.000 17.128 1.00 53.00 201 GLN A CA 1
ATOM 1554 C C . GLN A 1 201 ? 26.281 -32.442 17.124 1.00 53.00 201 GLN A C 1
ATOM 1556 O O . GLN A 1 201 ? 25.352 -33.217 17.312 1.00 53.00 201 GLN A O 1
ATOM 1561 N N . ILE A 1 202 ? 26.077 -31.149 16.841 1.00 52.12 202 ILE A N 1
ATOM 1562 C CA . ILE A 1 202 ? 24.732 -30.533 16.803 1.00 52.12 202 ILE A CA 1
ATOM 1563 C C . ILE A 1 202 ? 24.229 -30.316 15.357 1.00 52.12 202 ILE A C 1
ATOM 1565 O O . ILE A 1 202 ? 23.039 -30.139 15.129 1.00 52.12 202 ILE A O 1
ATOM 1569 N N . GLU A 1 203 ? 25.091 -30.432 14.341 1.00 48.78 203 GLU A N 1
ATOM 1570 C CA . GLU A 1 203 ? 24.715 -30.232 12.926 1.00 48.78 203 GLU A CA 1
ATOM 1571 C C . GLU A 1 203 ? 24.065 -31.448 12.236 1.00 48.78 203 GLU A C 1
ATOM 1573 O O . GLU A 1 203 ? 23.747 -31.381 11.051 1.00 48.78 203 GLU A O 1
ATOM 1578 N N . LYS A 1 204 ? 23.830 -32.566 12.935 1.00 51.53 204 LYS A N 1
ATOM 1579 C CA . LYS A 1 204 ? 23.354 -33.810 12.297 1.00 51.53 204 LYS A CA 1
ATOM 1580 C C . LYS A 1 204 ? 21.849 -34.088 12.338 1.00 51.53 204 LYS A C 1
ATOM 1582 O O . LYS A 1 204 ? 21.461 -35.142 11.846 1.00 51.53 204 LYS A O 1
ATOM 1587 N N . GLU A 1 205 ? 20.997 -33.189 12.839 1.00 48.66 205 GLU A N 1
ATOM 1588 C CA . GLU A 1 205 ? 19.565 -33.525 12.999 1.00 48.66 205 GLU A CA 1
ATOM 1589 C C . GLU A 1 205 ? 18.535 -32.609 12.323 1.00 48.66 205 GLU A C 1
ATOM 1591 O O . GLU A 1 205 ? 17.341 -32.844 12.475 1.00 48.66 205 GLU A O 1
ATOM 1596 N N . ARG A 1 206 ? 18.912 -31.611 11.510 1.00 44.66 206 ARG A N 1
ATOM 1597 C CA . ARG A 1 206 ? 17.911 -30.863 10.716 1.00 44.66 206 ARG A CA 1
ATOM 1598 C C . ARG A 1 206 ? 18.403 -30.522 9.316 1.00 44.66 206 ARG A C 1
ATOM 1600 O O . ARG A 1 206 ? 18.725 -29.381 9.013 1.00 44.66 206 ARG A O 1
ATOM 1607 N N . VAL A 1 207 ? 18.412 -31.539 8.457 1.00 45.31 207 VAL A N 1
ATOM 1608 C CA . VAL A 1 207 ? 18.461 -31.381 6.998 1.00 45.31 207 VAL A CA 1
ATOM 1609 C C . VAL A 1 207 ? 17.209 -32.018 6.396 1.00 45.31 207 VAL A C 1
ATOM 1611 O O . VAL A 1 207 ? 17.163 -33.215 6.149 1.00 45.31 207 VAL A O 1
ATOM 1614 N N . TYR A 1 208 ? 16.204 -31.173 6.193 1.00 44.16 208 TYR A N 1
ATOM 1615 C CA . TYR A 1 208 ? 15.272 -31.128 5.061 1.00 44.16 208 TYR A CA 1
ATOM 1616 C C . TYR A 1 208 ? 14.892 -29.638 5.004 1.00 44.16 208 TYR A C 1
ATOM 1618 O O . TYR A 1 208 ? 14.378 -29.118 5.984 1.00 44.16 208 TYR A O 1
ATOM 1626 N N . GLY A 1 209 ? 15.195 -28.820 4.007 1.00 43.59 209 GLY A N 1
ATOM 1627 C CA . GLY A 1 209 ? 15.572 -29.056 2.626 1.00 43.59 209 GLY A CA 1
ATOM 1628 C C . GLY A 1 209 ? 14.802 -28.019 1.813 1.00 43.59 209 GLY A C 1
ATOM 1629 O O . GLY A 1 209 ? 13.648 -28.272 1.508 1.00 43.59 209 GLY A O 1
ATOM 1630 N N . ALA A 1 210 ? 15.405 -26.852 1.568 1.00 42.19 210 ALA A N 1
ATOM 1631 C CA . ALA A 1 210 ? 15.146 -25.926 0.456 1.00 42.19 210 ALA A CA 1
ATOM 1632 C C . ALA A 1 210 ? 15.718 -24.546 0.810 1.00 42.19 210 ALA A C 1
ATOM 1634 O O . ALA A 1 210 ? 15.240 -23.877 1.724 1.00 42.19 210 ALA A O 1
ATOM 1635 N N . GLU A 1 211 ? 16.703 -24.088 0.041 1.00 47.03 211 GLU A N 1
ATOM 1636 C CA . GLU A 1 211 ? 17.047 -22.668 -0.077 1.00 47.03 211 GLU A CA 1
ATOM 1637 C C . GLU A 1 211 ? 15.930 -21.936 -0.846 1.00 47.03 211 GLU A C 1
ATOM 1639 O O . GLU A 1 211 ? 16.123 -21.416 -1.941 1.00 47.03 211 GLU A O 1
ATOM 1644 N N . SER A 1 212 ? 14.708 -21.956 -0.317 1.00 51.84 212 SER A N 1
ATOM 1645 C CA . SER A 1 212 ? 13.650 -21.064 -0.770 1.00 51.84 212 SER A CA 1
ATOM 1646 C C . SER A 1 212 ? 13.857 -19.724 -0.083 1.00 51.84 212 SER A C 1
ATOM 1648 O O . SER A 1 212 ? 14.000 -19.692 1.141 1.00 51.84 212 SER A O 1
ATOM 1650 N N . ASP A 1 213 ? 13.836 -18.633 -0.854 1.00 54.66 213 ASP A N 1
ATOM 1651 C CA . ASP A 1 213 ? 13.693 -17.272 -0.333 1.00 54.66 213 ASP A CA 1
ATOM 1652 C C . ASP A 1 213 ? 12.785 -17.291 0.908 1.00 54.66 213 ASP A C 1
ATOM 1654 O O . ASP A 1 213 ? 11.644 -17.758 0.800 1.00 54.66 213 ASP A O 1
ATOM 1658 N N . PRO A 1 214 ? 13.222 -16.789 2.076 1.00 61.88 214 PRO A N 1
ATOM 1659 C CA . PRO A 1 214 ? 12.439 -16.883 3.310 1.00 61.88 214 PRO A CA 1
ATOM 1660 C C . PRO A 1 214 ? 11.050 -16.240 3.166 1.00 61.88 214 PRO A C 1
ATOM 1662 O O . PRO A 1 214 ? 10.114 -16.597 3.872 1.00 61.88 214 PRO A O 1
ATOM 1665 N N . LYS A 1 215 ? 10.887 -15.333 2.195 1.00 66.75 215 LYS A N 1
ATOM 1666 C CA . LYS A 1 215 ? 9.602 -14.730 1.827 1.00 66.75 215 LYS A CA 1
ATOM 1667 C C . LYS A 1 215 ? 8.668 -15.674 1.059 1.00 66.75 215 LYS A C 1
ATOM 1669 O O . LYS A 1 215 ? 7.464 -15.587 1.264 1.00 66.75 215 LYS A O 1
ATOM 1674 N N . ARG A 1 216 ? 9.190 -16.567 0.207 1.00 70.44 216 ARG A N 1
ATOM 1675 C CA . ARG A 1 216 ? 8.374 -17.572 -0.503 1.00 70.44 216 ARG A CA 1
ATOM 1676 C C . ARG A 1 216 ? 7.892 -18.663 0.448 1.00 70.44 216 ARG A C 1
ATOM 1678 O O . ARG A 1 216 ? 6.706 -18.961 0.452 1.00 70.44 216 ARG A O 1
ATOM 1685 N N . GLY A 1 217 ? 8.770 -19.145 1.332 1.00 83.56 217 GLY A N 1
ATOM 1686 C CA . GLY A 1 217 ? 8.409 -20.189 2.296 1.00 83.56 217 GLY A CA 1
ATOM 1687 C C . GLY A 1 217 ? 7.263 -19.781 3.227 1.00 83.56 217 GLY A C 1
ATOM 1688 O O . GLY A 1 217 ? 6.374 -20.579 3.496 1.00 83.56 217 GLY A O 1
ATOM 1689 N N . ILE A 1 218 ? 7.225 -18.519 3.668 1.00 87.31 218 ILE A N 1
ATOM 1690 C CA . ILE A 1 218 ? 6.123 -18.023 4.506 1.00 87.31 218 ILE A CA 1
ATOM 1691 C C . ILE A 1 218 ? 4.801 -18.022 3.727 1.00 87.31 218 ILE A C 1
ATOM 1693 O O . ILE A 1 218 ? 3.779 -18.451 4.257 1.00 87.31 218 ILE A O 1
ATOM 1697 N N . GLN A 1 219 ? 4.808 -17.577 2.469 1.00 90.56 219 GLN A N 1
ATOM 1698 C CA . GLN A 1 219 ? 3.594 -17.507 1.657 1.00 90.56 219 GLN A CA 1
ATOM 1699 C C . GLN A 1 219 ? 3.003 -18.897 1.374 1.00 90.56 219 GLN A C 1
ATOM 1701 O O . GLN A 1 219 ? 1.783 -19.049 1.424 1.00 90.56 219 GLN A O 1
ATOM 1706 N N . ASP A 1 220 ? 3.855 -19.905 1.175 1.00 93.75 220 ASP A N 1
ATOM 1707 C CA . ASP A 1 220 ? 3.443 -21.302 0.991 1.00 93.75 220 ASP A CA 1
ATOM 1708 C C . ASP A 1 220 ? 2.818 -21.902 2.267 1.00 93.75 220 ASP A C 1
ATOM 1710 O O . ASP A 1 220 ? 1.878 -22.694 2.206 1.00 93.75 220 ASP A O 1
ATOM 1714 N N . ILE A 1 221 ? 3.290 -21.489 3.449 1.00 94.31 221 ILE A N 1
ATOM 1715 C CA . ILE A 1 221 ? 2.701 -21.902 4.733 1.00 94.31 221 ILE A CA 1
ATOM 1716 C C . ILE A 1 221 ? 1.301 -21.293 4.907 1.00 94.31 221 ILE A C 1
ATOM 1718 O O . ILE A 1 221 ? 0.378 -21.980 5.352 1.00 94.31 221 ILE A O 1
ATOM 1722 N N . TYR A 1 222 ? 1.121 -20.019 4.540 1.00 94.81 222 TYR A N 1
ATOM 1723 C CA . TYR A 1 222 ? -0.184 -19.355 4.612 1.00 94.81 222 TYR A CA 1
ATOM 1724 C C . TYR A 1 222 ? -1.191 -19.924 3.609 1.00 94.81 222 TYR A C 1
ATOM 1726 O O . TYR A 1 222 ? -2.349 -20.114 3.977 1.00 94.81 222 TYR A O 1
ATOM 1734 N N . SER A 1 223 ? -0.773 -20.238 2.380 1.00 95.62 223 SER A N 1
ATOM 1735 C CA . SER A 1 223 ? -1.659 -20.858 1.387 1.00 95.62 223 SER A CA 1
ATOM 1736 C C . SER A 1 223 ? -2.083 -22.268 1.810 1.00 95.62 223 SER A C 1
ATOM 1738 O O . SER A 1 223 ? -3.269 -22.590 1.745 1.00 95.62 223 SER A O 1
ATOM 1740 N N . ALA A 1 224 ? -1.163 -23.072 2.355 1.00 96.44 224 ALA A N 1
ATOM 1741 C CA . ALA A 1 224 ? -1.494 -24.380 2.921 1.00 96.44 224 ALA A CA 1
ATOM 1742 C C . ALA A 1 224 ? -2.479 -24.266 4.102 1.00 96.44 224 ALA A C 1
ATOM 1744 O O . ALA A 1 224 ? -3.455 -25.015 4.176 1.00 96.44 224 ALA A O 1
ATOM 1745 N N . ALA A 1 225 ? -2.275 -23.296 5.004 1.00 96.81 225 ALA A N 1
ATOM 1746 C CA . ALA A 1 225 ? -3.206 -23.028 6.103 1.00 96.81 225 ALA A CA 1
ATOM 1747 C C . ALA A 1 225 ? -4.603 -22.639 5.589 1.00 96.81 225 ALA A C 1
ATOM 1749 O O . ALA A 1 225 ? -5.615 -23.100 6.120 1.00 96.81 225 ALA A O 1
ATOM 1750 N N . GLU A 1 226 ? -4.666 -21.814 4.543 1.00 96.94 226 GLU A N 1
ATOM 1751 C CA . GLU A 1 226 ? -5.911 -21.388 3.909 1.00 96.94 226 GLU A CA 1
ATOM 1752 C C . GLU A 1 226 ? -6.674 -22.570 3.290 1.00 96.94 226 GLU A C 1
ATOM 1754 O O . GLU A 1 226 ? -7.889 -22.683 3.469 1.00 96.94 226 GLU A O 1
ATOM 1759 N N . GLU A 1 227 ? -5.978 -23.485 2.610 1.00 97.19 227 GLU A N 1
ATOM 1760 C CA . GLU A 1 227 ? -6.574 -24.702 2.050 1.00 97.19 227 GLU A CA 1
ATOM 1761 C C . GLU A 1 227 ? -7.140 -25.623 3.138 1.00 97.19 227 GLU A C 1
ATOM 1763 O O . GLU A 1 227 ? -8.276 -26.091 3.021 1.00 97.19 227 GLU A O 1
ATOM 1768 N N . MET A 1 228 ? -6.410 -25.824 4.241 1.00 96.50 228 MET A N 1
ATOM 1769 C CA . MET A 1 228 ? -6.887 -26.630 5.372 1.00 96.50 228 MET A CA 1
ATOM 1770 C C . MET A 1 228 ? -8.102 -25.993 6.067 1.00 96.50 228 MET A C 1
ATOM 1772 O O . MET A 1 228 ? -9.039 -26.696 6.456 1.00 96.50 228 MET A O 1
ATOM 1776 N N . LEU A 1 229 ? -8.134 -24.659 6.178 1.00 96.56 229 LEU A N 1
ATOM 1777 C CA . LEU A 1 229 ? -9.303 -23.932 6.683 1.00 96.56 229 LEU A CA 1
ATOM 1778 C C . LEU A 1 229 ? -10.507 -24.081 5.751 1.00 96.56 229 LEU A C 1
ATOM 1780 O O . LEU A 1 229 ? -11.625 -24.292 6.225 1.00 96.56 229 LEU A O 1
ATOM 1784 N N . LYS A 1 230 ? -10.297 -24.008 4.431 1.00 96.38 230 LYS A N 1
ATOM 1785 C CA . LYS A 1 230 ? -11.354 -24.243 3.434 1.00 96.38 230 LYS A CA 1
ATOM 1786 C C . LYS A 1 230 ? -11.880 -25.679 3.486 1.00 96.38 230 LYS A C 1
ATOM 1788 O O . LYS A 1 230 ? -13.076 -25.874 3.284 1.00 96.38 230 LYS A O 1
ATOM 1793 N N . ALA A 1 231 ? -11.029 -26.652 3.814 1.00 96.50 231 ALA A N 1
ATOM 1794 C CA . ALA A 1 231 ? -11.417 -28.045 4.037 1.00 96.50 231 ALA A CA 1
ATOM 1795 C C . ALA A 1 231 ? -12.184 -28.276 5.358 1.00 96.50 231 ALA A C 1
ATOM 1797 O O . ALA A 1 231 ? -12.727 -29.360 5.568 1.00 96.50 231 ALA A O 1
ATOM 1798 N N . GLY A 1 232 ? -12.263 -27.271 6.239 1.00 95.38 232 GLY A N 1
ATOM 1799 C CA . GLY A 1 232 ? -12.970 -27.359 7.518 1.00 95.38 232 GLY A CA 1
ATOM 1800 C C . GLY A 1 232 ? -12.171 -28.045 8.628 1.00 95.38 232 GLY A C 1
ATOM 1801 O O . GLY A 1 232 ? -12.766 -28.537 9.589 1.00 95.38 232 GLY A O 1
ATOM 1802 N N . GLU A 1 233 ? -10.840 -28.100 8.518 1.00 96.94 233 GLU A N 1
ATOM 1803 C CA . GLU A 1 233 ? -10.001 -28.648 9.582 1.00 96.94 233 GLU A CA 1
ATOM 1804 C C . GLU A 1 233 ? -9.998 -27.761 10.842 1.00 96.94 233 GLU A C 1
ATOM 1806 O O . GLU A 1 233 ? -10.230 -26.551 10.796 1.00 96.94 233 GLU A O 1
ATOM 1811 N N . SER A 1 234 ? -9.741 -28.368 12.007 1.00 96.88 234 SER A N 1
ATOM 1812 C CA . SER A 1 234 ? -9.706 -27.641 13.279 1.00 96.88 234 SER A CA 1
ATOM 1813 C C . SER A 1 234 ? -8.461 -26.756 13.388 1.00 96.88 234 SER A C 1
ATOM 1815 O O . SER A 1 234 ? -7.358 -27.157 13.016 1.00 96.88 234 SER A O 1
ATOM 1817 N N . LEU A 1 235 ? -8.618 -25.565 13.980 1.00 95.12 235 LEU A N 1
ATOM 1818 C CA . LEU A 1 235 ? -7.529 -24.589 14.146 1.00 95.12 235 LEU A CA 1
ATOM 1819 C C . LEU A 1 235 ? -6.300 -25.184 14.849 1.00 95.12 235 LEU A C 1
ATOM 1821 O O . LEU A 1 235 ? -5.173 -24.897 14.462 1.00 95.12 235 LEU A O 1
ATOM 1825 N N . HIS A 1 236 ? -6.510 -26.058 15.838 1.00 95.06 236 HIS A N 1
ATOM 1826 C CA . HIS A 1 236 ? -5.421 -26.730 16.552 1.00 95.06 236 HIS A CA 1
ATOM 1827 C C . HIS A 1 236 ? -4.606 -27.668 15.658 1.00 95.06 236 HIS A C 1
ATOM 1829 O O . HIS A 1 236 ? -3.386 -27.731 15.797 1.00 95.06 236 HIS A O 1
ATOM 1835 N N . LYS A 1 237 ? -5.260 -28.381 14.732 1.00 96.38 237 LYS A N 1
ATOM 1836 C CA . LYS A 1 237 ? -4.573 -29.272 13.794 1.00 96.38 237 LYS A CA 1
ATOM 1837 C C . LYS A 1 237 ? -3.755 -28.465 12.788 1.00 96.38 237 LYS A C 1
ATOM 1839 O O . LYS A 1 237 ? -2.612 -28.816 12.521 1.00 96.38 237 LYS A O 1
ATOM 1844 N N . ILE A 1 238 ? -4.310 -27.356 12.302 1.00 95.75 238 ILE A N 1
ATOM 1845 C CA . ILE A 1 238 ? -3.618 -26.454 11.375 1.00 95.75 238 ILE A CA 1
ATOM 1846 C C . ILE A 1 238 ? -2.402 -25.829 12.061 1.00 95.75 238 ILE A C 1
ATOM 1848 O O . ILE A 1 238 ? -1.310 -25.904 11.513 1.00 95.75 238 ILE A O 1
ATOM 1852 N N . ALA A 1 239 ? -2.556 -25.319 13.287 1.00 94.69 239 ALA A N 1
ATOM 1853 C CA . ALA A 1 239 ? -1.455 -24.751 14.068 1.00 94.69 239 ALA A CA 1
ATOM 1854 C C . ALA A 1 239 ? -0.302 -25.744 14.274 1.00 94.69 239 ALA A C 1
ATOM 1856 O O . ALA A 1 239 ? 0.862 -25.374 14.140 1.00 94.69 239 ALA A O 1
ATOM 1857 N N . ALA A 1 240 ? -0.620 -27.014 14.545 1.00 94.12 240 ALA A N 1
ATOM 1858 C CA . ALA A 1 240 ? 0.385 -28.062 14.708 1.00 94.12 240 ALA A CA 1
ATOM 1859 C C . ALA A 1 240 ? 1.147 -28.380 13.408 1.00 94.12 240 ALA A C 1
ATOM 1861 O O . ALA A 1 240 ? 2.309 -28.774 13.467 1.00 94.12 240 ALA A O 1
ATOM 1862 N N . VAL A 1 241 ? 0.509 -28.223 12.244 1.00 95.25 241 VAL A N 1
ATOM 1863 C CA . VAL A 1 241 ? 1.122 -28.503 10.936 1.00 95.25 241 VAL A CA 1
ATOM 1864 C C . VAL A 1 241 ? 1.924 -27.306 10.423 1.00 95.25 241 VAL A C 1
ATOM 1866 O O . VAL A 1 241 ? 3.022 -27.482 9.901 1.00 95.25 241 VAL A O 1
ATOM 1869 N N . THR A 1 242 ? 1.399 -26.090 10.572 1.00 94.00 242 THR A N 1
ATOM 1870 C CA . THR A 1 242 ? 1.966 -24.880 9.955 1.00 94.00 242 THR A CA 1
ATOM 1871 C C . THR A 1 242 ? 2.881 -24.085 10.882 1.00 94.00 242 THR A C 1
ATOM 1873 O O . THR A 1 242 ? 3.603 -23.211 10.409 1.00 94.00 242 THR A O 1
ATOM 1876 N N . ASN A 1 243 ? 2.882 -24.382 12.187 1.00 94.88 243 ASN A N 1
ATOM 1877 C CA . ASN A 1 243 ? 3.568 -23.602 13.226 1.00 94.88 243 ASN A CA 1
ATOM 1878 C C . ASN A 1 243 ? 3.180 -22.107 13.237 1.00 94.88 243 ASN A C 1
ATOM 1880 O O . ASN A 1 243 ? 3.961 -21.268 13.685 1.00 94.88 243 ASN A O 1
ATOM 1884 N N . LEU A 1 244 ? 1.984 -21.763 12.747 1.00 93.62 244 LEU A N 1
ATOM 1885 C CA . LEU A 1 244 ? 1.447 -20.403 12.818 1.00 93.62 244 LEU A CA 1
ATOM 1886 C C . LEU A 1 244 ? 0.844 -20.124 14.208 1.00 93.62 244 LEU A C 1
ATOM 1888 O O . LEU A 1 244 ? 0.251 -21.030 14.808 1.00 93.62 244 LEU A O 1
ATOM 1892 N N . PRO A 1 245 ? 0.955 -18.886 14.727 1.00 95.75 245 PRO A N 1
ATOM 1893 C CA . PRO A 1 245 ? 0.324 -18.513 15.987 1.00 95.75 245 PRO A CA 1
ATOM 1894 C C . PRO A 1 245 ? -1.205 -18.560 15.865 1.00 95.75 245 PRO A C 1
ATOM 1896 O O . PRO A 1 245 ? -1.785 -18.401 14.786 1.00 95.75 245 PRO A O 1
ATOM 1899 N N . ALA A 1 246 ? -1.876 -18.807 16.991 1.00 93.38 246 ALA A N 1
ATOM 1900 C CA . ALA A 1 246 ? -3.322 -19.005 17.015 1.00 93.38 246 ALA A CA 1
ATOM 1901 C C . ALA A 1 246 ? -4.084 -17.744 16.575 1.00 93.38 246 ALA A C 1
ATOM 1903 O O . ALA A 1 246 ? -5.137 -17.857 15.946 1.00 93.38 246 ALA A O 1
ATOM 1904 N N . GLU A 1 247 ? -3.545 -16.561 16.869 1.00 95.94 247 GLU A N 1
ATOM 1905 C CA . GLU A 1 247 ? -4.104 -15.269 16.480 1.00 95.94 247 GLU A CA 1
ATOM 1906 C C . GLU A 1 247 ? -4.135 -15.099 14.952 1.00 95.94 247 GLU A C 1
ATOM 1908 O O . GLU A 1 247 ? -5.178 -14.750 14.392 1.00 95.94 247 GLU A O 1
ATOM 1913 N N . ASP A 1 248 ? -3.038 -15.429 14.261 1.00 94.94 248 ASP A N 1
ATOM 1914 C CA . ASP A 1 248 ? -2.951 -15.320 12.797 1.00 94.94 248 ASP A CA 1
ATOM 1915 C C . ASP A 1 248 ? -3.918 -16.292 12.112 1.00 94.94 248 ASP A C 1
ATOM 1917 O O . ASP A 1 248 ? -4.588 -15.936 11.141 1.00 94.94 248 ASP A O 1
ATOM 1921 N N . LEU A 1 249 ? -4.068 -17.505 12.655 1.00 95.75 249 LEU A N 1
ATOM 1922 C CA . LEU A 1 249 ? -5.028 -18.490 12.151 1.00 95.75 249 LEU A CA 1
ATOM 1923 C C . LEU A 1 249 ? -6.485 -18.068 12.378 1.00 95.75 249 LEU A C 1
ATOM 1925 O O . LEU A 1 249 ? -7.336 -18.332 11.526 1.00 95.75 249 LEU A O 1
ATOM 1929 N N . GLN A 1 250 ? -6.795 -17.394 13.491 1.00 96.25 250 GLN A N 1
ATOM 1930 C CA . GLN A 1 250 ? -8.128 -16.829 13.728 1.00 96.25 250 GLN A CA 1
ATOM 1931 C C . GLN A 1 250 ? -8.452 -15.716 12.730 1.00 96.25 250 GLN A C 1
ATOM 1933 O O . GLN A 1 250 ? -9.552 -15.694 12.169 1.00 96.25 250 GLN A O 1
ATOM 1938 N N . MET A 1 251 ? -7.489 -14.831 12.468 1.00 96.38 251 MET A N 1
ATOM 1939 C CA . MET A 1 251 ? -7.624 -13.789 11.455 1.00 96.38 251 MET A CA 1
ATOM 1940 C C . MET A 1 251 ? -7.834 -14.404 10.064 1.00 96.38 251 MET A C 1
ATOM 1942 O O . MET A 1 251 ? -8.782 -14.034 9.366 1.00 96.38 251 MET A O 1
ATOM 1946 N N . LEU A 1 252 ? -7.018 -15.394 9.683 1.00 95.44 252 LEU A N 1
ATOM 1947 C CA . LEU A 1 252 ? -7.133 -16.093 8.400 1.00 95.44 252 LEU A CA 1
ATOM 1948 C C . LEU A 1 252 ? -8.505 -16.773 8.258 1.00 95.44 252 LEU A C 1
ATOM 1950 O O . LEU A 1 252 ? -9.169 -16.637 7.232 1.00 95.44 252 LEU A O 1
ATOM 1954 N N . ALA A 1 253 ? -8.997 -17.422 9.317 1.00 96.38 253 ALA A N 1
ATOM 1955 C CA . ALA A 1 253 ? -10.321 -18.040 9.334 1.00 96.38 253 ALA A CA 1
ATOM 1956 C C . ALA A 1 253 ? -11.460 -17.022 9.158 1.00 96.38 253 ALA A C 1
ATOM 1958 O O . ALA A 1 253 ? -12.463 -17.321 8.502 1.00 96.38 253 ALA A O 1
ATOM 1959 N N . GLN A 1 254 ? -11.322 -15.812 9.708 1.00 96.81 254 GLN A N 1
ATOM 1960 C CA . GLN A 1 254 ? -12.299 -14.741 9.517 1.00 96.81 254 GLN A CA 1
ATOM 1961 C C . GLN A 1 254 ? -12.321 -14.246 8.065 1.00 96.81 254 GLN A C 1
ATOM 1963 O O . GLN A 1 254 ? -13.405 -14.046 7.507 1.00 96.81 254 GLN A O 1
ATOM 1968 N N . VAL A 1 255 ? -11.148 -14.094 7.443 1.00 96.44 255 VAL A N 1
ATOM 1969 C CA . VAL A 1 255 ? -11.022 -13.708 6.029 1.00 96.44 255 VAL A CA 1
ATOM 1970 C C . VAL A 1 255 ? -11.643 -14.775 5.128 1.00 96.44 255 VAL A C 1
ATOM 1972 O O . VAL A 1 255 ? -12.543 -14.456 4.351 1.00 96.44 255 VAL A O 1
ATOM 1975 N N . VAL A 1 256 ? -11.277 -16.047 5.309 1.00 95.69 256 VAL A N 1
ATOM 1976 C CA . VAL A 1 256 ? -11.812 -17.166 4.514 1.00 95.69 256 VAL A CA 1
ATOM 1977 C C . VAL A 1 256 ? -13.335 -17.270 4.643 1.00 95.69 256 VAL A C 1
ATOM 1979 O O . VAL A 1 256 ? -14.029 -17.429 3.639 1.00 95.69 256 VAL A O 1
ATOM 1982 N N . ARG A 1 257 ? -13.900 -17.106 5.849 1.00 95.38 257 ARG A N 1
ATOM 1983 C CA . ARG A 1 257 ? -15.365 -17.087 6.041 1.00 95.38 257 ARG A CA 1
ATOM 1984 C C . ARG A 1 257 ? -16.041 -15.935 5.300 1.00 95.38 257 ARG A C 1
ATOM 1986 O O . ARG A 1 257 ? -17.141 -16.105 4.772 1.00 95.38 257 ARG A O 1
ATOM 1993 N N . ARG A 1 258 ? -15.410 -14.758 5.266 1.00 95.81 258 ARG A N 1
ATOM 1994 C CA . ARG A 1 258 ? -15.930 -13.593 4.541 1.00 95.81 258 ARG A CA 1
ATOM 1995 C C . ARG A 1 258 ? -15.889 -13.815 3.031 1.00 95.81 258 ARG A C 1
ATOM 1997 O O . ARG A 1 258 ? -16.855 -13.494 2.351 1.00 95.81 258 ARG A O 1
ATOM 2004 N N . GLU A 1 259 ? -14.822 -14.398 2.505 1.00 94.19 259 GLU A N 1
ATOM 2005 C CA . GLU A 1 259 ? -14.730 -14.715 1.077 1.00 94.19 259 GLU A CA 1
ATOM 2006 C C . GLU A 1 259 ? -15.723 -15.800 0.662 1.00 94.19 259 GLU A C 1
ATOM 2008 O O . GLU A 1 259 ? -16.397 -15.670 -0.359 1.00 94.19 259 GLU A O 1
ATOM 2013 N N . GLN A 1 260 ? -15.885 -16.843 1.480 1.00 93.44 260 GLN A N 1
ATOM 2014 C CA . GLN A 1 260 ? -16.879 -17.886 1.237 1.00 93.44 260 GLN A CA 1
ATOM 2015 C C . GLN A 1 260 ? -18.305 -17.322 1.218 1.00 93.44 260 GLN A C 1
ATOM 2017 O O . GLN A 1 260 ? -19.097 -17.723 0.365 1.00 93.44 260 GLN A O 1
ATOM 2022 N N . SER A 1 261 ? -18.639 -16.366 2.094 1.00 92.25 261 SER A N 1
ATOM 2023 C CA . SER A 1 261 ? -19.970 -15.746 2.096 1.00 92.25 261 SER A CA 1
ATOM 2024 C C . SER A 1 261 ? -20.204 -14.848 0.877 1.00 92.25 261 SER A C 1
ATOM 2026 O O . SER A 1 261 ? -21.289 -14.893 0.294 1.00 92.25 261 SER A O 1
ATOM 2028 N N . VAL A 1 262 ? -19.187 -14.105 0.426 1.00 92.69 262 VAL A N 1
ATOM 2029 C CA . VAL A 1 262 ? -19.247 -13.304 -0.811 1.00 92.69 262 VAL A CA 1
ATOM 2030 C C . VAL A 1 262 ? -19.396 -14.201 -2.041 1.00 92.69 262 VAL A C 1
ATOM 2032 O O . VAL A 1 262 ? -20.259 -13.953 -2.885 1.00 92.69 262 VAL A O 1
ATOM 2035 N N . ASN A 1 263 ? -18.623 -15.285 -2.123 1.00 90.62 263 ASN A N 1
ATOM 2036 C CA . ASN A 1 263 ? -18.703 -16.243 -3.226 1.00 90.62 263 ASN A CA 1
ATOM 2037 C C . ASN A 1 263 ? -20.049 -16.981 -3.242 1.00 90.62 263 ASN A C 1
ATOM 2039 O O . ASN A 1 263 ? -20.642 -17.161 -4.306 1.00 90.62 263 ASN A O 1
ATOM 2043 N N . ALA A 1 264 ? -20.584 -17.349 -2.075 1.00 90.12 264 ALA A N 1
ATOM 2044 C CA . ALA A 1 264 ? -21.914 -17.940 -1.963 1.00 90.12 264 ALA A CA 1
ATOM 2045 C C . ALA A 1 264 ? -23.019 -16.960 -2.394 1.00 90.12 264 ALA A C 1
ATOM 2047 O O . ALA A 1 264 ? -23.942 -17.352 -3.110 1.00 90.12 264 ALA A O 1
ATOM 2048 N N . ALA A 1 265 ? -22.917 -15.682 -2.011 1.00 89.38 265 ALA A N 1
ATOM 2049 C CA . ALA A 1 265 ? -23.854 -14.644 -2.436 1.00 89.38 265 ALA A CA 1
ATOM 2050 C C . ALA A 1 265 ? -23.800 -14.410 -3.955 1.00 89.38 265 ALA A C 1
ATOM 2052 O O . ALA A 1 265 ? -24.846 -14.345 -4.598 1.00 89.38 265 ALA A O 1
ATOM 2053 N N . SER A 1 266 ? -22.597 -14.361 -4.536 1.00 88.81 266 SER A N 1
ATOM 2054 C CA . SER A 1 266 ? -22.385 -14.237 -5.984 1.00 88.81 266 SER A CA 1
ATOM 2055 C C . SER A 1 266 ? -22.967 -15.430 -6.753 1.00 88.81 266 SER A C 1
ATOM 2057 O O . SER A 1 266 ? -23.729 -15.253 -7.705 1.00 88.81 266 SER A O 1
ATOM 2059 N N . ASN A 1 267 ? -22.712 -16.657 -6.286 1.00 86.69 267 ASN A N 1
ATOM 2060 C CA . ASN A 1 267 ? -23.270 -17.865 -6.895 1.00 86.69 267 ASN A CA 1
ATOM 2061 C C . ASN A 1 267 ? -24.802 -17.905 -6.800 1.00 86.69 267 ASN A C 1
ATOM 2063 O O . ASN A 1 267 ? -25.467 -18.286 -7.763 1.00 86.69 267 ASN A O 1
ATOM 2067 N N . LYS A 1 268 ? -25.380 -17.455 -5.678 1.00 87.38 268 LYS A N 1
ATOM 2068 C CA . LYS A 1 268 ? -26.837 -17.346 -5.515 1.00 87.38 268 LYS A CA 1
ATOM 2069 C C . LYS A 1 268 ? -27.443 -16.277 -6.428 1.00 87.38 268 LYS A C 1
ATOM 2071 O O . LYS A 1 268 ? -28.509 -16.503 -6.992 1.00 87.38 268 LYS A O 1
ATOM 2076 N N . ALA A 1 269 ? -26.766 -15.143 -6.610 1.00 84.69 269 ALA A N 1
ATOM 2077 C CA . ALA A 1 269 ? -27.191 -14.105 -7.548 1.00 84.69 269 ALA A CA 1
ATOM 2078 C C . ALA A 1 269 ? -27.175 -14.617 -8.996 1.00 84.69 269 ALA A C 1
ATOM 2080 O O . ALA A 1 269 ? -28.112 -14.361 -9.744 1.00 84.69 269 ALA A O 1
ATOM 2081 N N . ARG A 1 270 ? -26.162 -15.409 -9.368 1.00 80.69 270 ARG A N 1
ATOM 2082 C CA . ARG A 1 270 ? -26.062 -16.008 -10.705 1.00 80.69 270 ARG A CA 1
ATOM 2083 C C . ARG A 1 270 ? -27.115 -17.091 -10.953 1.00 80.69 270 ARG A C 1
ATOM 2085 O O . ARG A 1 270 ? -27.625 -17.178 -12.061 1.00 80.69 270 ARG A O 1
ATOM 2092 N N . ALA A 1 271 ? -27.466 -17.877 -9.935 1.00 82.19 271 ALA A N 1
ATOM 2093 C CA . ALA A 1 271 ? -28.533 -18.878 -10.025 1.00 82.19 271 ALA A CA 1
ATOM 2094 C C . ALA A 1 271 ? -29.939 -18.257 -10.142 1.00 82.19 271 ALA A C 1
ATOM 2096 O O . ALA A 1 271 ? -30.827 -18.867 -10.727 1.00 82.19 271 ALA A O 1
ATOM 2097 N N . ASN A 1 272 ? -30.130 -17.049 -9.605 1.00 77.75 272 ASN A N 1
ATOM 2098 C CA . ASN A 1 272 ? -31.400 -16.321 -9.643 1.00 77.75 272 ASN A CA 1
ATOM 2099 C C . ASN A 1 272 ? -31.465 -15.250 -10.742 1.00 77.75 272 ASN A C 1
ATOM 2101 O O . ASN A 1 272 ? -32.461 -14.530 -10.819 1.00 77.75 272 ASN A O 1
ATOM 2105 N N . ALA A 1 273 ? -30.426 -15.111 -11.569 1.00 72.81 273 ALA A N 1
ATOM 2106 C CA . ALA A 1 273 ? -30.491 -14.226 -12.718 1.00 72.81 273 ALA A CA 1
ATOM 2107 C C . ALA A 1 273 ? -31.544 -14.790 -13.689 1.00 72.81 273 ALA A C 1
ATOM 2109 O O . ALA A 1 273 ? -31.433 -15.959 -14.074 1.00 72.81 273 ALA A O 1
ATOM 2110 N N . PRO A 1 274 ? -32.581 -14.013 -14.057 1.00 69.38 274 PRO A N 1
ATOM 2111 C CA . PRO A 1 274 ? -33.536 -14.449 -15.060 1.00 69.38 274 PRO A CA 1
ATOM 2112 C C . PRO A 1 274 ? -32.748 -14.779 -16.323 1.00 69.38 274 PRO A C 1
ATOM 2114 O O . PRO A 1 274 ? -31.949 -13.969 -16.790 1.00 69.38 274 PRO A O 1
ATOM 2117 N N . ILE A 1 275 ? -32.925 -16.001 -16.822 1.00 67.06 275 ILE A N 1
ATOM 2118 C CA . ILE A 1 275 ? -32.385 -16.426 -18.108 1.00 67.06 275 ILE A CA 1
ATOM 2119 C C . ILE A 1 275 ? -33.067 -15.528 -19.139 1.00 67.06 275 ILE A C 1
ATOM 2121 O O . ILE A 1 275 ? -34.188 -15.804 -19.564 1.00 67.06 275 ILE A O 1
ATOM 2125 N N . GLU A 1 276 ? -32.433 -14.407 -19.479 1.00 60.44 276 GLU A N 1
ATOM 2126 C CA . GLU A 1 276 ? -32.764 -13.678 -20.689 1.00 60.44 276 GLU A CA 1
ATOM 2127 C C . GLU A 1 276 ? -32.560 -14.680 -21.820 1.00 60.44 276 GLU A C 1
ATOM 2129 O O . GLU A 1 276 ? -31.443 -15.118 -22.104 1.00 60.44 276 GLU A O 1
ATOM 2134 N N . VAL A 1 277 ? -33.677 -15.132 -22.388 1.00 59.88 277 VAL A N 1
ATOM 2135 C CA . VAL A 1 277 ? -33.708 -15.870 -23.641 1.00 59.88 277 VAL A CA 1
ATOM 2136 C C . VAL A 1 277 ? -33.095 -14.922 -24.659 1.00 59.88 277 VAL A C 1
ATOM 2138 O O . VAL A 1 277 ? -33.754 -14.010 -25.146 1.00 59.88 277 VAL A O 1
ATOM 2141 N N . ILE A 1 278 ? -31.795 -15.083 -24.894 1.00 59.88 278 ILE A N 1
ATOM 2142 C CA . ILE A 1 278 ? -31.094 -14.424 -25.984 1.00 59.88 278 ILE A CA 1
ATOM 2143 C C . ILE A 1 278 ? -31.761 -14.967 -27.244 1.00 59.88 278 ILE A C 1
ATOM 2145 O O . ILE A 1 278 ? -31.496 -16.100 -27.647 1.00 59.88 278 ILE A O 1
ATOM 2149 N N . GLU A 1 279 ? -32.694 -14.191 -27.800 1.00 60.28 279 GLU A N 1
ATOM 2150 C CA . GLU A 1 279 ? -33.200 -14.399 -29.149 1.00 60.28 279 GLU A CA 1
ATOM 2151 C C . GLU A 1 279 ? -31.986 -14.515 -30.065 1.00 60.28 279 GLU A C 1
ATOM 2153 O O . GLU A 1 279 ? -31.167 -13.600 -30.187 1.00 60.28 279 GLU A O 1
ATOM 2158 N N . GLU A 1 280 ? -31.840 -15.709 -30.627 1.00 61.62 280 GLU A N 1
ATOM 2159 C CA . GLU A 1 280 ? -30.799 -16.070 -31.567 1.00 61.62 280 GLU A CA 1
ATOM 2160 C C . GLU A 1 280 ? -30.794 -15.024 -32.695 1.00 61.62 280 GLU A C 1
ATOM 2162 O O . GLU A 1 280 ? -31.809 -14.863 -33.383 1.00 61.62 280 GLU A O 1
ATOM 2167 N N . PRO A 1 281 ? -29.708 -14.246 -32.871 1.00 66.94 281 PRO A N 1
ATOM 2168 C CA . PRO A 1 281 ? -29.679 -13.225 -33.902 1.00 66.94 281 PRO A CA 1
ATOM 2169 C C . PRO A 1 281 ? -29.863 -13.901 -35.269 1.00 66.94 281 PRO A C 1
ATOM 2171 O O . PRO A 1 281 ? -29.213 -14.918 -35.536 1.00 66.94 281 PRO A O 1
ATOM 2174 N N . PRO A 1 282 ? -30.734 -13.364 -36.145 1.00 68.06 282 PRO A N 1
ATOM 2175 C CA . PRO A 1 282 ? -31.025 -13.979 -37.429 1.00 68.06 282 PRO A CA 1
ATOM 2176 C C . PRO A 1 282 ? -29.734 -14.160 -38.228 1.00 68.06 282 PRO A C 1
ATOM 2178 O O . PRO A 1 282 ? -28.895 -13.258 -38.305 1.00 68.06 282 PRO A O 1
ATOM 2181 N N . ALA A 1 283 ? -29.584 -15.355 -38.802 1.00 66.31 283 ALA A N 1
ATOM 2182 C CA . ALA A 1 283 ? -28.416 -15.771 -39.562 1.00 66.31 283 ALA A CA 1
ATOM 2183 C C . ALA A 1 283 ? -27.948 -14.678 -40.547 1.00 66.31 283 ALA A C 1
ATOM 2185 O O . ALA A 1 283 ? -28.778 -14.066 -41.228 1.00 66.31 283 ALA A O 1
ATOM 2186 N N . PRO A 1 284 ? -26.628 -14.437 -40.671 1.00 56.97 284 PRO A N 1
ATOM 2187 C CA . PRO A 1 284 ? -26.110 -13.415 -41.566 1.00 56.97 284 PRO A CA 1
ATOM 2188 C C . PRO A 1 284 ? -26.515 -13.732 -43.009 1.00 56.97 284 PRO A C 1
ATOM 2190 O O . PRO A 1 284 ? -26.150 -14.769 -43.571 1.00 56.97 284 PRO A O 1
ATOM 2193 N N . VAL A 1 285 ? -27.265 -12.811 -43.614 1.00 62.91 285 VAL A N 1
ATOM 2194 C CA . VAL A 1 285 ? -27.615 -12.833 -45.034 1.00 62.91 285 VAL A CA 1
ATOM 2195 C C . VAL A 1 285 ? -26.314 -12.811 -45.840 1.00 62.91 285 VAL A C 1
ATOM 2197 O O . VAL A 1 285 ? -25.618 -11.799 -45.917 1.00 62.91 285 VAL A O 1
ATOM 2200 N N . ARG A 1 286 ? -25.960 -13.957 -46.432 1.00 52.47 286 ARG A N 1
ATOM 2201 C CA . ARG A 1 286 ? -24.891 -14.071 -47.431 1.00 52.47 286 ARG A CA 1
ATOM 2202 C C . ARG A 1 286 ? -25.246 -13.176 -48.620 1.00 52.47 286 ARG A C 1
ATOM 2204 O O . ARG A 1 286 ? -26.093 -13.556 -49.420 1.00 52.47 286 ARG A O 1
ATOM 2211 N N . GLY A 1 287 ? -24.597 -12.019 -48.753 1.00 61.19 287 GLY A N 1
ATOM 2212 C CA . GLY A 1 287 ? -24.719 -11.230 -49.984 1.00 61.19 287 GLY A CA 1
ATOM 2213 C C . GLY A 1 287 ? -24.417 -9.734 -49.937 1.00 61.19 287 GLY A C 1
ATOM 2214 O O . GLY A 1 287 ? -24.708 -9.068 -50.923 1.00 61.19 287 GLY A O 1
ATOM 2215 N N . ALA A 1 288 ? -23.851 -9.174 -48.865 1.00 50.69 288 ALA A N 1
ATOM 2216 C CA . ALA A 1 288 ? -23.413 -7.777 -48.907 1.00 50.69 288 ALA A CA 1
ATOM 2217 C C . ALA A 1 288 ? -22.071 -7.661 -49.668 1.00 50.69 288 ALA A C 1
ATOM 2219 O O . ALA A 1 288 ? -21.105 -8.323 -49.273 1.00 50.69 288 ALA A O 1
ATOM 2220 N N . PRO A 1 289 ? -21.978 -6.868 -50.755 1.00 60.34 289 PRO A N 1
ATOM 2221 C CA . PRO A 1 289 ? -20.717 -6.637 -51.449 1.00 60.34 289 PRO A CA 1
ATOM 2222 C C . PRO A 1 289 ? -19.739 -5.912 -50.520 1.00 60.34 289 PRO A C 1
ATOM 2224 O O . PRO A 1 289 ? -20.074 -4.898 -49.912 1.00 60.34 289 PRO A O 1
ATOM 2227 N N . ALA A 1 290 ? -18.535 -6.471 -50.401 1.00 54.12 290 ALA A N 1
ATOM 2228 C CA . ALA A 1 290 ? -17.450 -5.918 -49.609 1.00 54.12 290 ALA A CA 1
ATOM 2229 C C . ALA A 1 290 ? -17.088 -4.516 -50.114 1.00 54.12 290 ALA A C 1
ATOM 2231 O O . ALA A 1 290 ? -16.678 -4.342 -51.261 1.00 54.12 290 ALA A O 1
ATOM 2232 N N . ASP A 1 291 ? -17.243 -3.532 -49.237 1.00 56.66 291 ASP A N 1
ATOM 2233 C CA . ASP A 1 291 ? -16.844 -2.151 -49.462 1.00 56.66 291 ASP A CA 1
ATOM 2234 C C . ASP A 1 291 ? -15.297 -2.085 -49.489 1.00 56.66 291 ASP A C 1
ATOM 2236 O O . ASP A 1 291 ? -14.653 -2.374 -48.474 1.00 56.66 291 ASP A O 1
ATOM 2240 N N . PRO A 1 292 ? -14.642 -1.754 -50.619 1.00 62.22 292 PRO A N 1
ATOM 2241 C CA . PRO A 1 292 ? -13.189 -1.895 -50.786 1.00 62.22 292 PRO A CA 1
ATOM 2242 C C . PRO A 1 292 ? -12.361 -0.803 -50.079 1.00 62.22 292 PRO A C 1
ATOM 2244 O O . PRO A 1 292 ? -11.190 -0.605 -50.400 1.00 62.22 292 PRO A O 1
ATOM 2247 N N . ARG A 1 293 ? -12.949 -0.060 -49.132 1.00 56.34 293 ARG A N 1
ATOM 2248 C CA . ARG A 1 293 ? -12.311 1.094 -48.475 1.00 56.34 293 ARG A CA 1
ATOM 2249 C C . ARG A 1 293 ? -11.874 0.867 -47.029 1.00 56.34 293 ARG A C 1
ATOM 2251 O O . ARG A 1 293 ? -11.156 1.715 -46.503 1.00 56.34 293 ARG A O 1
ATOM 2258 N N . LEU A 1 294 ? -12.210 -0.263 -46.402 1.00 55.78 294 LEU A N 1
ATOM 2259 C CA . LEU A 1 294 ? -11.626 -0.638 -45.109 1.00 55.78 294 LEU A CA 1
ATOM 2260 C C . LEU A 1 294 ? -10.447 -1.592 -45.309 1.00 55.78 294 LEU A C 1
ATOM 2262 O O . LEU A 1 294 ? -10.582 -2.813 -45.358 1.00 55.78 294 LEU A O 1
ATOM 2266 N N . GLY A 1 295 ? -9.265 -0.996 -45.440 1.00 51.56 295 GLY A N 1
ATOM 2267 C CA . GLY A 1 295 ? -8.000 -1.709 -45.449 1.00 51.56 295 GLY A CA 1
ATOM 2268 C C . GLY A 1 295 ? -7.720 -2.412 -44.117 1.00 51.56 295 GLY A C 1
ATOM 2269 O O . GLY A 1 295 ? -7.702 -1.793 -43.060 1.00 51.56 295 GLY A O 1
ATOM 2270 N N . VAL A 1 296 ? -7.471 -3.719 -44.208 1.00 57.16 296 VAL A N 1
ATOM 2271 C CA . VAL A 1 296 ? -6.302 -4.415 -43.641 1.00 57.16 296 VAL A CA 1
ATOM 2272 C C . VAL A 1 296 ? -5.827 -3.927 -42.262 1.00 57.16 296 VAL A C 1
ATOM 2274 O O . VAL A 1 296 ? -4.735 -3.386 -42.128 1.00 57.16 296 VAL A O 1
ATOM 2277 N N . LEU A 1 297 ? -6.591 -4.209 -41.209 1.00 52.19 297 LEU A N 1
ATOM 2278 C CA . LEU A 1 297 ? -6.061 -4.311 -39.845 1.00 52.19 297 LEU A CA 1
ATOM 2279 C C . LEU A 1 297 ? -6.739 -5.500 -39.162 1.00 52.19 297 LEU A C 1
ATOM 2281 O O . LEU A 1 297 ? -7.885 -5.407 -38.740 1.00 52.19 297 LEU A O 1
ATOM 2285 N N . GLY A 1 298 ? -6.034 -6.633 -39.084 1.00 53.53 298 GLY A N 1
ATOM 2286 C CA . GLY A 1 298 ? -6.479 -7.767 -38.269 1.00 53.53 298 GLY A CA 1
ATOM 2287 C C . GLY A 1 298 ? -6.427 -9.146 -38.924 1.00 53.53 298 GLY A C 1
ATOM 2288 O O . GLY A 1 298 ? -7.262 -9.988 -38.610 1.00 53.53 298 GLY A O 1
ATOM 2289 N N . SER A 1 299 ? -5.462 -9.438 -39.801 1.00 47.78 299 SER A N 1
ATOM 2290 C CA . SER A 1 299 ? -5.116 -10.841 -40.060 1.00 47.78 299 SER A CA 1
ATOM 2291 C C . SER A 1 299 ? -4.388 -11.392 -38.830 1.00 47.78 299 SER A C 1
ATOM 2293 O O . SER A 1 299 ? -3.199 -11.138 -38.629 1.00 47.78 299 SER A O 1
ATOM 2295 N N . GLY A 1 300 ? -5.128 -12.106 -37.981 1.00 50.22 300 GLY A N 1
ATOM 2296 C CA . GLY A 1 300 ? -4.603 -12.801 -36.813 1.00 50.22 300 GLY A CA 1
ATOM 2297 C C . GLY A 1 300 ? -3.504 -13.787 -37.204 1.00 50.22 300 GLY A C 1
ATOM 2298 O O . GLY A 1 300 ? -3.733 -14.742 -37.946 1.00 50.22 300 GLY A O 1
ATOM 2299 N N . ILE A 1 301 ? -2.304 -13.544 -36.686 1.00 48.25 301 ILE A N 1
ATOM 2300 C CA . ILE A 1 301 ? -1.156 -14.442 -36.779 1.00 48.25 301 ILE A CA 1
ATOM 2301 C C . ILE A 1 301 ? -1.492 -15.701 -35.970 1.00 48.25 301 ILE A C 1
ATOM 2303 O O . ILE A 1 301 ? -1.442 -15.698 -34.741 1.00 48.25 301 ILE A O 1
ATOM 2307 N N . LYS A 1 302 ? -1.841 -16.792 -36.656 1.00 53.44 302 LYS A N 1
ATOM 2308 C CA . LYS A 1 302 ? -1.869 -18.130 -36.057 1.00 53.44 302 LYS A CA 1
ATOM 2309 C C . LYS A 1 302 ? -0.421 -18.589 -35.871 1.00 53.44 302 LYS A C 1
ATOM 2311 O O . LYS A 1 302 ? 0.220 -19.006 -36.829 1.00 53.44 302 LYS A O 1
ATOM 2316 N N . ARG A 1 303 ? 0.101 -18.506 -34.643 1.00 55.31 303 ARG A N 1
ATOM 2317 C CA . ARG A 1 303 ? 1.311 -19.244 -34.252 1.00 55.31 303 ARG A CA 1
ATOM 2318 C C . ARG A 1 303 ? 0.968 -20.733 -34.222 1.00 55.31 303 ARG A C 1
ATOM 2320 O O . ARG A 1 303 ? 0.275 -21.181 -33.315 1.00 55.31 303 ARG A O 1
ATOM 2327 N N . GLN A 1 304 ? 1.441 -21.483 -35.212 1.00 51.03 304 GLN A N 1
ATOM 2328 C CA . GLN A 1 304 ? 1.644 -22.921 -35.067 1.00 51.03 304 GLN A CA 1
ATOM 2329 C C . GLN A 1 304 ? 2.889 -23.123 -34.202 1.00 51.03 304 GLN A C 1
ATOM 2331 O O . GLN A 1 304 ? 3.965 -22.629 -34.528 1.00 51.03 304 GLN A O 1
ATOM 2336 N N . VAL A 1 305 ? 2.710 -23.795 -33.070 1.00 57.44 305 VAL A N 1
ATOM 2337 C CA . VAL A 1 305 ? 3.797 -24.352 -32.267 1.00 57.44 305 VAL A CA 1
ATOM 2338 C C . VAL A 1 305 ? 3.884 -25.817 -32.675 1.00 57.44 305 VAL A C 1
ATOM 2340 O O . VAL A 1 305 ? 3.023 -26.610 -32.302 1.00 57.44 305 VAL A O 1
ATOM 2343 N N . GLU A 1 306 ? 4.872 -26.150 -33.502 1.00 53.44 306 GLU A N 1
ATOM 2344 C CA . GLU A 1 306 ? 5.317 -27.531 -33.683 1.00 53.44 306 GLU A CA 1
ATOM 2345 C C . GLU A 1 306 ? 6.153 -27.915 -32.461 1.00 53.44 306 GLU A C 1
ATOM 2347 O O . GLU A 1 306 ? 7.136 -27.253 -32.127 1.00 53.44 306 GLU A O 1
ATOM 2352 N N . VAL A 1 307 ? 5.711 -28.961 -31.769 1.00 52.28 307 VAL A N 1
ATOM 2353 C CA . VAL A 1 307 ? 6.483 -29.651 -30.739 1.00 52.28 307 VAL A CA 1
ATOM 2354 C C . VAL A 1 307 ? 7.298 -30.721 -31.462 1.00 52.28 307 VAL A C 1
ATOM 2356 O O . VAL A 1 307 ? 6.714 -31.599 -32.099 1.00 52.28 307 VAL A O 1
ATOM 2359 N N . LEU A 1 308 ? 8.624 -30.603 -31.385 1.00 55.62 308 LEU A N 1
ATOM 2360 C CA . LEU A 1 308 ? 9.588 -31.665 -31.682 1.00 55.62 308 LEU A CA 1
ATOM 2361 C C . LEU A 1 308 ? 9.974 -32.365 -30.379 1.00 55.62 308 LEU A C 1
ATOM 2363 O O . LEU A 1 308 ? 10.152 -31.640 -29.371 1.00 55.62 308 LEU A O 1
#

Mean predicted aligned error: 23.61 Å

Sequence (308 aa):
MEQIEIIKLAIDVTLAFSLGYLCLRLLRNPSPISTSRELQHLEGSLRSLIDEATRSGRALNDQLVRRQTDMERLLSEMSASESRINRTVAAANERRAALETEPARPARGQATEIEHAEYTTPARVPAEPIWAVAPVTHQAPEPPSFRAAPSNERHVEQPTPAAVKPRSAKRQVNIYGEEINEATEPEVIPAAPAPRGLRSQIEKERVYGAESDPKRGIQDIYSAAEEMLKAGESLHKIAAVTNLPAEDLQMLAQVVRREQSVNAASNKARANAPIEVIEEPPAPVRGAPADPRLGVLGSGIKRQVEVL